Protein AF-A0A0F9VHQ5-F1 (afdb_monomer_lite)

Sequence (188 aa):
MGVVVIEDIPEGRMVLITANTPGELTGSFGSRLDLPGVKLPDTAAEAALAKYVVTWPVPYQTTPLYIPVPSVDYAFRQGFGTPGWDSLPLTSTTIHLTWPGQKEGITIPSGYLGIAFDRGVFTVPSGAFVYEANVEVVGSYLVVANTNDDGAGEAGKLKYSATATNAIAIVEHYDSSNTRLTFRTLHF

Structure (mmCIF, N/CA/C/O backbone):
data_AF-A0A0F9VHQ5-F1
#
_entry.id   AF-A0A0F9VHQ5-F1
#
loop_
_atom_site.group_PDB
_atom_site.id
_atom_site.type_symbol
_atom_site.label_atom_id
_atom_site.label_alt_id
_atom_site.label_comp_id
_atom_site.label_asym_id
_atom_site.label_entity_id
_atom_site.label_seq_id
_atom_site.pdbx_PDB_ins_code
_atom_site.Cartn_x
_atom_site.Cartn_y
_atom_site.Cartn_z
_atom_site.occupancy
_atom_site.B_iso_or_equiv
_atom_site.auth_seq_id
_atom_site.auth_comp_id
_atom_site.auth_asym_id
_atom_site.auth_atom_id
_atom_site.pdbx_PDB_model_num
ATOM 1 N N . MET A 1 1 ? 0.731 6.800 -11.207 1.00 73.00 1 MET A N 1
ATOM 2 C CA . MET A 1 1 ? 1.880 7.717 -11.417 1.00 73.00 1 MET A CA 1
ATOM 3 C C . MET A 1 1 ? 3.165 6.902 -11.360 1.00 73.00 1 MET A C 1
ATOM 5 O O . MET A 1 1 ? 3.226 6.022 -10.513 1.00 73.00 1 MET A O 1
ATOM 9 N N . GLY A 1 2 ? 4.141 7.136 -12.245 1.00 80.25 2 GLY A N 1
ATOM 10 C CA . GLY A 1 2 ? 5.437 6.440 -12.189 1.00 80.25 2 GLY A CA 1
ATOM 11 C C . GLY A 1 2 ? 6.306 6.943 -11.032 1.00 80.25 2 GLY A C 1
ATOM 12 O O . GLY A 1 2 ? 6.289 8.139 -10.750 1.00 80.25 2 GLY A O 1
ATOM 13 N N . VAL A 1 3 ? 7.027 6.043 -10.362 1.00 84.62 3 VAL A N 1
ATOM 14 C CA . VAL A 1 3 ? 7.861 6.326 -9.180 1.00 84.62 3 VAL A CA 1
ATOM 15 C C . VAL A 1 3 ? 9.169 5.528 -9.213 1.00 84.62 3 VAL A C 1
ATOM 17 O O . VAL A 1 3 ? 9.255 4.502 -9.893 1.00 84.62 3 VAL A O 1
ATOM 20 N N . VAL A 1 4 ? 10.171 5.980 -8.457 1.00 84.38 4 VAL A N 1
ATOM 21 C CA . VAL A 1 4 ? 11.430 5.263 -8.208 1.00 84.38 4 VAL A CA 1
ATOM 22 C C . VAL A 1 4 ? 11.529 4.923 -6.729 1.00 84.38 4 VAL A C 1
ATOM 24 O O . VAL A 1 4 ? 11.456 5.794 -5.872 1.00 84.38 4 VAL A O 1
ATOM 27 N N . VAL A 1 5 ? 11.714 3.649 -6.425 1.00 85.69 5 VAL A N 1
ATOM 28 C CA . VAL A 1 5 ? 11.933 3.165 -5.062 1.00 85.69 5 VAL A CA 1
ATOM 29 C C . VAL A 1 5 ? 13.279 3.694 -4.549 1.00 85.69 5 VAL A C 1
ATOM 31 O O . VAL A 1 5 ? 14.273 3.542 -5.248 1.00 85.69 5 VAL A O 1
ATOM 34 N N . ILE A 1 6 ? 13.334 4.352 -3.384 1.00 84.69 6 ILE A N 1
ATOM 35 C CA . ILE A 1 6 ? 14.589 4.938 -2.850 1.00 84.69 6 ILE A CA 1
ATOM 36 C C . ILE A 1 6 ? 15.230 4.108 -1.733 1.00 84.69 6 ILE A C 1
ATOM 38 O O . ILE A 1 6 ? 16.413 4.271 -1.441 1.00 84.69 6 ILE A O 1
ATOM 42 N N . GLU A 1 7 ? 14.495 3.153 -1.180 1.00 86.38 7 GLU A N 1
ATOM 43 C CA . GLU A 1 7 ? 14.963 2.179 -0.193 1.00 86.38 7 GLU A CA 1
ATOM 44 C C . GLU A 1 7 ? 14.389 0.802 -0.508 1.00 86.38 7 GLU A C 1
ATOM 46 O O . GLU A 1 7 ? 13.482 0.687 -1.318 1.00 86.38 7 GLU A O 1
ATOM 51 N N . ASP A 1 8 ? 14.889 -0.253 0.115 1.00 85.62 8 ASP A N 1
ATOM 52 C CA . ASP A 1 8 ? 14.340 -1.586 -0.106 1.00 85.62 8 ASP A CA 1
ATOM 53 C C . ASP A 1 8 ? 12.937 -1.704 0.518 1.00 85.62 8 ASP A C 1
ATOM 55 O O . ASP A 1 8 ? 12.764 -1.553 1.727 1.00 85.62 8 ASP A O 1
ATOM 59 N N . ILE A 1 9 ? 11.928 -1.995 -0.304 1.00 86.38 9 ILE A N 1
ATOM 60 C CA . ILE A 1 9 ? 10.519 -2.047 0.103 1.00 86.38 9 ILE A CA 1
ATOM 61 C C . ILE A 1 9 ? 10.038 -3.496 0.050 1.00 86.38 9 ILE A C 1
ATOM 63 O O . ILE A 1 9 ? 9.954 -4.072 -1.039 1.00 86.38 9 ILE A O 1
ATOM 67 N N . PRO A 1 10 ? 9.686 -4.113 1.192 1.00 83.25 10 PRO A N 1
ATOM 68 C CA . PRO A 1 10 ? 9.005 -5.398 1.181 1.00 83.25 10 PRO A CA 1
ATOM 69 C C . PRO A 1 10 ? 7.724 -5.313 0.346 1.00 83.25 10 PRO A C 1
ATOM 71 O O . PRO A 1 10 ? 6.997 -4.322 0.402 1.00 83.25 10 PRO A O 1
ATOM 74 N N . GLU A 1 11 ? 7.424 -6.342 -0.437 1.00 76.38 11 GLU A N 1
ATOM 75 C CA . GLU A 1 11 ? 6.190 -6.375 -1.216 1.00 76.38 11 GLU A CA 1
ATOM 76 C C . GLU A 1 11 ? 4.931 -6.268 -0.336 1.00 76.38 11 GLU A C 1
ATOM 78 O O . GLU A 1 11 ? 4.906 -6.673 0.829 1.00 76.38 11 GLU A O 1
ATOM 83 N N . GLY A 1 12 ? 3.865 -5.704 -0.914 1.00 75.81 12 GLY A N 1
ATOM 84 C CA . GLY A 1 12 ? 2.573 -5.542 -0.246 1.00 75.81 12 GLY A CA 1
ATOM 85 C C . GLY A 1 12 ? 2.510 -4.347 0.704 1.00 75.81 12 GLY A C 1
ATOM 86 O O . GLY A 1 12 ? 1.481 -4.143 1.343 1.00 75.81 12 GLY A O 1
ATOM 87 N N . ARG A 1 13 ? 3.577 -3.543 0.782 1.00 86.56 13 ARG A N 1
ATOM 88 C CA . ARG A 1 13 ? 3.617 -2.321 1.586 1.00 86.56 13 ARG A CA 1
ATOM 89 C C . ARG A 1 13 ? 3.043 -1.124 0.829 1.00 86.56 13 ARG A C 1
ATOM 91 O O . ARG A 1 13 ? 3.276 -0.930 -0.363 1.00 86.56 13 ARG A O 1
ATOM 98 N N . MET A 1 14 ? 2.307 -0.304 1.561 1.00 91.12 14 MET A N 1
ATOM 99 C CA . MET A 1 14 ? 1.969 1.070 1.215 1.00 91.12 14 MET A CA 1
ATOM 100 C C . MET A 1 14 ? 3.207 1.948 1.367 1.00 91.12 14 MET A C 1
ATOM 102 O O . MET A 1 14 ? 3.986 1.777 2.306 1.00 91.12 14 MET A O 1
ATOM 106 N N . VAL A 1 15 ? 3.372 2.905 0.459 1.00 91.31 15 VAL A N 1
ATOM 107 C CA . VAL A 1 15 ? 4.577 3.736 0.394 1.00 91.31 15 VAL A CA 1
ATOM 108 C C . VAL A 1 15 ? 4.217 5.210 0.299 1.00 91.31 15 VAL A C 1
ATOM 110 O O . VAL A 1 15 ? 3.207 5.588 -0.292 1.00 91.31 15 VAL A O 1
ATOM 113 N N . LEU A 1 16 ? 5.067 6.058 0.852 1.00 91.94 16 LEU A N 1
ATOM 114 C CA . LEU A 1 16 ? 4.991 7.499 0.704 1.00 91.94 16 LEU A CA 1
ATOM 115 C C . LEU A 1 16 ? 5.668 7.920 -0.600 1.00 91.94 16 LEU A C 1
ATOM 117 O O . LEU A 1 16 ? 6.799 7.520 -0.869 1.00 91.94 16 LEU A O 1
ATOM 121 N N . ILE A 1 17 ? 5.010 8.788 -1.367 1.00 89.62 17 ILE A N 1
ATOM 122 C CA . ILE A 1 17 ? 5.654 9.511 -2.467 1.00 89.62 17 ILE A CA 1
ATOM 123 C C . ILE A 1 17 ? 6.494 10.638 -1.879 1.00 89.62 17 ILE A C 1
ATOM 125 O O . ILE A 1 17 ? 5.973 11.521 -1.200 1.00 89.62 17 ILE A O 1
ATOM 129 N N . THR A 1 18 ? 7.782 10.636 -2.186 1.00 87.75 18 THR A N 1
ATOM 130 C CA . THR A 1 18 ? 8.712 11.681 -1.777 1.00 87.75 18 THR A CA 1
ATOM 131 C C . THR A 1 18 ? 9.099 12.547 -2.961 1.00 87.75 18 THR A C 1
ATOM 133 O O . THR A 1 18 ? 9.012 12.149 -4.129 1.00 87.75 18 THR A O 1
ATOM 136 N N . ALA A 1 19 ? 9.609 13.739 -2.655 1.00 79.25 19 ALA A N 1
ATOM 137 C CA . ALA A 1 19 ? 10.427 14.441 -3.625 1.00 79.25 19 ALA A CA 1
ATOM 138 C C . ALA A 1 19 ? 11.561 13.513 -4.073 1.00 79.25 19 ALA A C 1
ATOM 140 O O . ALA A 1 19 ? 12.093 12.704 -3.302 1.00 79.25 19 ALA A O 1
ATOM 141 N N . ASN A 1 20 ? 11.900 13.613 -5.347 1.00 68.25 20 ASN A N 1
ATOM 142 C CA . ASN A 1 20 ? 13.076 12.951 -5.854 1.00 68.25 20 ASN A CA 1
ATOM 143 C C . ASN A 1 20 ? 14.299 13.504 -5.107 1.00 68.25 20 ASN A C 1
ATOM 145 O O . ASN A 1 20 ? 14.456 14.721 -5.005 1.00 68.25 20 ASN A O 1
ATOM 149 N N . THR A 1 21 ? 15.147 12.622 -4.583 1.00 59.34 21 THR A N 1
ATOM 150 C CA . THR A 1 21 ? 16.428 13.015 -3.984 1.00 59.34 21 THR A CA 1
ATOM 151 C C . THR A 1 21 ? 17.561 12.406 -4.808 1.00 59.34 21 THR A C 1
ATOM 153 O O . THR A 1 21 ? 18.225 11.484 -4.337 1.00 59.34 21 THR A O 1
ATOM 156 N N . PRO A 1 22 ? 17.805 12.855 -6.052 1.00 47.41 22 PRO A N 1
ATOM 157 C CA . PRO A 1 22 ? 19.048 12.526 -6.708 1.00 47.41 22 PRO A CA 1
ATOM 158 C C . PRO A 1 22 ? 20.088 13.502 -6.162 1.00 47.41 22 PRO A C 1
ATOM 160 O O . PRO A 1 22 ? 20.061 14.701 -6.451 1.00 47.41 22 PRO A O 1
ATOM 163 N N . GLY A 1 23 ? 21.013 13.000 -5.345 1.00 50.06 23 GLY A N 1
ATOM 164 C CA . GLY A 1 23 ? 22.316 13.645 -5.284 1.00 50.06 23 GLY A CA 1
ATOM 165 C C . GLY A 1 23 ? 22.828 13.746 -6.720 1.00 50.06 23 GLY A C 1
ATOM 166 O O . GLY A 1 23 ? 22.852 12.738 -7.415 1.00 50.06 23 GLY A O 1
ATOM 167 N N . GLU A 1 24 ? 23.185 14.955 -7.151 1.00 46.22 24 GLU A N 1
ATOM 168 C CA . GLU A 1 24 ? 23.846 15.212 -8.433 1.00 46.22 24 GLU A CA 1
ATOM 169 C C . GLU A 1 24 ? 22.949 14.994 -9.669 1.00 46.22 24 GLU A C 1
ATOM 171 O O . GLU A 1 24 ? 22.866 13.901 -10.211 1.00 46.22 24 GLU A O 1
ATOM 176 N N . LEU A 1 25 ? 22.288 16.053 -10.153 1.00 42.94 25 LEU A N 1
ATOM 177 C CA . LEU A 1 25 ? 22.354 16.529 -11.550 1.00 42.94 25 LEU A CA 1
ATOM 178 C C . LEU A 1 25 ? 21.245 17.561 -11.811 1.00 42.94 25 LEU A C 1
ATOM 180 O O . LEU A 1 25 ? 20.051 17.322 -11.656 1.00 42.94 25 LEU A O 1
ATOM 184 N N . THR A 1 26 ? 21.671 18.751 -12.218 1.00 42.34 26 THR A N 1
ATOM 185 C CA . THR A 1 26 ? 20.831 19.888 -12.591 1.00 42.34 26 THR A CA 1
ATOM 186 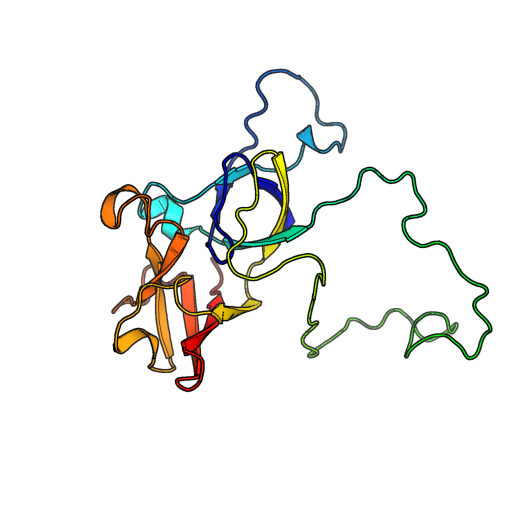C C . THR A 1 26 ? 20.199 19.660 -13.966 1.00 42.34 26 THR A C 1
ATOM 188 O O . THR A 1 26 ? 20.816 19.973 -14.984 1.00 42.34 26 THR A O 1
ATOM 191 N N . GLY A 1 27 ? 18.975 19.137 -14.021 1.00 48.19 27 GLY A N 1
ATOM 192 C CA . GLY A 1 27 ? 18.152 19.201 -15.232 1.00 48.19 27 GLY A CA 1
ATOM 193 C C . GLY A 1 27 ? 17.120 18.088 -15.349 1.00 48.19 27 GLY A C 1
ATOM 194 O O . GLY A 1 27 ? 17.473 16.913 -15.299 1.00 48.19 27 GLY A O 1
ATOM 195 N N . SER A 1 28 ? 15.861 18.478 -15.567 1.00 45.38 28 SER A N 1
ATOM 196 C CA . SER A 1 28 ? 14.783 17.547 -15.886 1.00 45.38 28 SER A CA 1
ATOM 197 C C . SER A 1 28 ? 14.657 17.320 -17.383 1.00 45.38 28 SER A C 1
ATOM 199 O O . SER A 1 28 ? 14.255 18.219 -18.120 1.00 45.38 28 SER A O 1
ATOM 201 N N . PHE A 1 29 ? 14.999 16.114 -17.831 1.00 52.53 29 PHE A N 1
ATOM 202 C CA . PHE A 1 29 ? 15.047 15.735 -19.249 1.00 52.53 29 PHE A CA 1
ATOM 203 C C . PHE A 1 29 ? 14.068 14.603 -19.610 1.00 52.53 29 PHE A C 1
ATOM 205 O O . PHE A 1 29 ? 14.145 14.045 -20.703 1.00 52.53 29 PHE A O 1
ATOM 212 N N . GLY A 1 30 ? 13.146 14.246 -18.712 1.00 52.59 30 GLY A N 1
ATOM 213 C CA . GLY A 1 30 ? 12.224 13.120 -18.892 1.00 52.59 30 GLY A CA 1
ATOM 214 C C . GLY A 1 30 ? 12.891 11.756 -18.686 1.00 52.59 30 GLY A C 1
ATOM 215 O O . GLY A 1 30 ? 12.467 10.763 -19.273 1.00 52.59 30 GLY A O 1
ATOM 216 N N . SER A 1 31 ? 13.956 11.705 -17.885 1.00 63.06 31 SER A N 1
ATOM 217 C CA . SER A 1 31 ? 14.705 10.485 -17.571 1.00 63.06 31 SER A CA 1
ATOM 218 C C . SER A 1 31 ? 14.178 9.805 -16.298 1.00 63.06 31 SER A C 1
ATOM 220 O O . SER A 1 31 ? 13.368 10.364 -15.564 1.00 63.06 31 SER A O 1
ATOM 222 N N . ARG A 1 32 ? 14.671 8.601 -15.971 1.00 61.19 32 ARG A N 1
ATOM 223 C CA . ARG A 1 32 ? 14.390 7.940 -14.676 1.00 61.19 32 ARG A CA 1
ATOM 224 C C . ARG A 1 32 ? 14.730 8.835 -13.476 1.00 61.19 32 ARG A C 1
ATOM 226 O O . ARG A 1 32 ? 14.080 8.718 -12.445 1.00 61.19 32 ARG A O 1
ATOM 233 N N . LEU A 1 33 ? 15.701 9.736 -13.632 1.00 60.97 33 LEU A N 1
ATOM 234 C CA . LEU A 1 33 ? 16.092 10.718 -12.622 1.00 60.97 33 LEU A CA 1
ATOM 235 C C . LEU A 1 33 ? 15.082 11.860 -12.461 1.00 60.97 33 LEU A C 1
ATOM 237 O O . LEU A 1 33 ? 15.347 12.749 -11.672 1.00 60.97 33 LEU A O 1
ATOM 241 N N . ASP A 1 34 ? 13.955 11.857 -13.176 1.00 67.69 34 ASP A N 1
ATOM 242 C CA . ASP A 1 34 ? 12.867 12.834 -13.025 1.00 67.69 34 ASP A CA 1
ATOM 243 C C . ASP A 1 34 ? 11.646 12.270 -12.296 1.00 67.69 34 ASP A C 1
ATOM 245 O O . ASP A 1 34 ? 10.719 13.007 -11.957 1.00 67.69 34 ASP A O 1
ATOM 249 N N . LEU A 1 35 ? 11.627 10.960 -12.050 1.00 77.12 35 LEU A N 1
ATOM 250 C CA . LEU A 1 35 ? 10.523 10.321 -11.354 1.00 77.12 35 LEU A CA 1
ATOM 251 C C . LEU A 1 35 ? 10.602 10.608 -9.846 1.00 77.12 35 LEU A C 1
ATOM 253 O O . LEU A 1 35 ? 11.691 10.581 -9.272 1.00 77.12 35 LEU A O 1
ATOM 257 N N . PRO A 1 36 ? 9.462 10.860 -9.182 1.00 85.56 36 PRO A N 1
ATOM 258 C CA . PRO A 1 36 ? 9.431 11.023 -7.736 1.00 85.56 36 PRO A CA 1
ATOM 259 C C . PRO A 1 36 ? 9.877 9.742 -7.022 1.00 85.56 36 PRO A C 1
ATOM 261 O O . PRO A 1 36 ? 9.659 8.629 -7.512 1.00 85.56 36 PRO A O 1
ATOM 264 N N . GLY A 1 37 ? 10.490 9.923 -5.853 1.00 86.00 37 GLY A N 1
ATOM 265 C CA . GLY A 1 37 ? 10.923 8.824 -4.999 1.00 86.00 37 GLY A CA 1
ATOM 266 C C . GLY A 1 37 ? 9.749 8.169 -4.269 1.00 86.00 37 GLY A C 1
ATOM 267 O O . GLY A 1 37 ? 8.694 8.786 -4.109 1.00 86.00 37 GLY A O 1
ATOM 268 N N . VAL A 1 38 ? 9.926 6.934 -3.799 1.00 88.94 38 VAL A N 1
ATOM 269 C CA . VAL A 1 38 ? 9.030 6.307 -2.817 1.00 88.94 38 VAL A CA 1
ATOM 270 C C . VAL A 1 38 ? 9.790 5.555 -1.729 1.00 88.94 38 VAL A C 1
ATOM 272 O O . VAL A 1 38 ? 10.758 4.851 -2.025 1.00 88.94 38 VAL A O 1
ATOM 275 N N . LYS A 1 39 ? 9.311 5.687 -0.486 1.00 92.12 39 LYS A N 1
ATOM 276 C CA . LYS A 1 39 ? 9.825 5.020 0.726 1.00 92.12 39 LYS A CA 1
ATOM 277 C C . LYS A 1 39 ? 8.691 4.561 1.646 1.00 92.12 39 LYS A C 1
ATOM 279 O O . LYS A 1 39 ? 7.542 4.955 1.446 1.00 92.12 39 LYS A O 1
ATOM 284 N N . LEU A 1 40 ? 8.996 3.777 2.671 1.00 93.50 40 LEU A N 1
ATOM 285 C CA . LEU A 1 40 ? 8.079 3.486 3.766 1.00 93.50 40 LEU A CA 1
ATOM 286 C C . LEU A 1 40 ? 7.837 4.749 4.624 1.00 93.50 40 LEU A C 1
ATOM 288 O O . LEU A 1 40 ? 8.716 5.608 4.764 1.00 93.50 40 LEU A O 1
ATOM 292 N N . PRO A 1 41 ? 6.620 4.921 5.165 1.00 94.50 41 PRO A N 1
ATOM 293 C CA . PRO A 1 41 ? 6.298 6.080 5.988 1.00 94.50 41 PRO A CA 1
ATOM 294 C C . PRO A 1 41 ? 6.967 5.984 7.364 1.00 94.50 41 PRO A C 1
ATOM 296 O O . PRO A 1 41 ? 6.804 4.994 8.078 1.00 94.50 41 PRO A O 1
ATOM 299 N N . ASP A 1 42 ? 7.647 7.052 7.773 1.00 94.62 42 ASP A N 1
ATOM 300 C CA . ASP A 1 42 ? 8.315 7.125 9.075 1.00 94.62 42 ASP A CA 1
ATOM 301 C C . ASP A 1 42 ? 7.411 7.702 10.159 1.00 94.62 42 ASP A C 1
ATOM 303 O O . ASP A 1 42 ? 7.526 7.342 11.326 1.00 94.62 42 ASP A O 1
ATOM 307 N N . THR A 1 43 ? 6.488 8.586 9.777 1.00 94.31 43 THR A N 1
ATOM 308 C CA . THR A 1 43 ? 5.594 9.289 10.705 1.00 94.31 43 THR A CA 1
ATOM 309 C C . THR A 1 43 ? 4.127 9.044 10.370 1.00 94.31 43 THR A C 1
ATOM 311 O O . THR A 1 43 ? 3.782 8.727 9.232 1.00 94.31 43 THR A O 1
ATOM 314 N N . ALA A 1 44 ? 3.233 9.276 11.333 1.00 90.88 44 ALA A N 1
ATOM 315 C CA . ALA A 1 44 ? 1.789 9.201 11.104 1.00 90.88 44 ALA A CA 1
ATOM 316 C C . ALA A 1 44 ? 1.299 10.162 10.001 1.00 90.88 44 ALA A C 1
ATOM 318 O O . ALA A 1 44 ? 0.413 9.812 9.223 1.00 90.88 44 ALA A O 1
ATOM 319 N N . ALA A 1 45 ? 1.898 11.355 9.899 1.00 91.25 45 ALA A N 1
ATOM 320 C CA . ALA A 1 45 ? 1.560 12.325 8.857 1.00 91.25 45 ALA A CA 1
ATOM 321 C C . ALA A 1 45 ? 1.943 11.820 7.457 1.00 91.25 45 ALA A C 1
ATOM 323 O O . ALA A 1 45 ? 1.194 12.010 6.504 1.00 91.25 45 ALA A O 1
ATOM 324 N N . GLU A 1 46 ? 3.083 11.138 7.340 1.00 92.75 46 GLU A N 1
ATOM 325 C CA . GLU A 1 46 ? 3.489 10.479 6.098 1.00 92.75 46 GLU A CA 1
ATOM 326 C C . GLU A 1 46 ? 2.583 9.290 5.765 1.00 92.75 46 GLU A C 1
ATOM 328 O O . GLU A 1 46 ? 2.169 9.117 4.620 1.00 92.75 46 GLU A O 1
ATOM 333 N N . ALA A 1 47 ? 2.232 8.488 6.769 1.00 91.00 47 ALA A N 1
ATOM 334 C CA . ALA A 1 47 ? 1.391 7.309 6.596 1.00 91.00 47 ALA A CA 1
ATOM 335 C C . ALA A 1 47 ? -0.010 7.663 6.074 1.00 91.00 47 ALA A C 1
ATOM 337 O O . ALA A 1 47 ? -0.572 6.931 5.261 1.00 91.00 47 ALA A O 1
ATOM 338 N N . ALA A 1 48 ? -0.541 8.820 6.479 1.00 88.88 48 ALA A N 1
ATOM 339 C CA . ALA A 1 48 ? -1.807 9.351 5.983 1.00 88.88 48 ALA A CA 1
ATOM 340 C C . ALA A 1 48 ? -1.785 9.699 4.483 1.00 88.88 48 ALA A C 1
ATOM 342 O O . ALA A 1 48 ? -2.842 9.827 3.881 1.00 88.88 48 ALA A O 1
ATOM 343 N N . LEU A 1 49 ? -0.605 9.846 3.872 1.00 88.06 49 LEU A N 1
ATOM 344 C CA . LEU A 1 49 ? -0.432 10.186 2.454 1.00 88.06 49 LEU A CA 1
ATOM 345 C C . LEU A 1 49 ? 0.069 9.000 1.615 1.00 88.06 49 LEU A C 1
ATOM 347 O O . LEU A 1 49 ? 0.386 9.160 0.430 1.00 88.06 49 LEU A O 1
ATOM 351 N N . ALA A 1 50 ? 0.189 7.820 2.223 1.00 90.12 50 ALA A N 1
ATOM 352 C CA . ALA A 1 50 ? 0.754 6.653 1.572 1.00 90.12 50 ALA A CA 1
ATOM 353 C C . ALA A 1 50 ? -0.167 6.110 0.465 1.00 90.12 50 ALA A C 1
ATOM 355 O O . ALA A 1 50 ? -1.395 6.133 0.561 1.00 90.12 50 ALA A O 1
ATOM 356 N N . LYS A 1 51 ? 0.446 5.603 -0.606 1.00 88.69 51 LYS A N 1
ATOM 357 C CA . LYS A 1 51 ? -0.217 5.034 -1.782 1.00 88.69 51 LYS A CA 1
ATOM 358 C C . LYS A 1 51 ? 0.174 3.575 -1.968 1.00 88.69 51 LYS A C 1
ATOM 360 O O . LYS A 1 51 ? 1.261 3.152 -1.568 1.00 88.69 51 LYS A O 1
ATOM 365 N N . TYR A 1 52 ? -0.690 2.814 -2.635 1.00 85.38 52 TYR A N 1
ATOM 366 C CA . TYR A 1 52 ? -0.362 1.444 -3.014 1.00 85.38 52 TYR A CA 1
ATOM 367 C C . TYR A 1 52 ? 0.617 1.458 -4.185 1.00 85.38 52 TYR A C 1
ATOM 369 O O . TYR A 1 52 ? 0.341 2.094 -5.207 1.00 85.38 52 TYR A O 1
ATOM 377 N N . VAL A 1 53 ? 1.746 0.762 -4.049 1.00 78.56 53 VAL A N 1
ATOM 378 C CA . VAL A 1 53 ? 2.750 0.655 -5.109 1.00 78.56 53 VAL A CA 1
ATOM 379 C C . VAL A 1 53 ? 2.868 -0.773 -5.616 1.00 78.56 53 VAL A C 1
ATOM 381 O O . VAL A 1 53 ? 3.019 -1.721 -4.853 1.00 78.56 53 VAL A O 1
ATOM 384 N N . VAL A 1 54 ? 2.840 -0.892 -6.942 1.00 72.31 54 VAL A N 1
ATOM 385 C CA . VAL A 1 54 ? 3.203 -2.104 -7.681 1.00 72.31 54 VAL A CA 1
ATOM 386 C C . VAL A 1 54 ? 4.444 -1.774 -8.495 1.00 72.31 54 VAL A C 1
ATOM 388 O O . VAL A 1 54 ? 4.517 -0.702 -9.095 1.00 72.31 54 VAL A O 1
ATOM 391 N N . THR A 1 55 ? 5.437 -2.656 -8.516 1.00 68.94 55 THR A N 1
ATOM 392 C CA . THR A 1 55 ? 6.691 -2.419 -9.245 1.00 68.94 55 THR A CA 1
ATOM 393 C C . THR A 1 55 ? 6.969 -3.573 -10.169 1.00 68.94 55 THR A C 1
ATOM 395 O O . THR A 1 55 ? 6.555 -4.695 -9.903 1.00 68.94 55 THR A O 1
ATOM 398 N N . TRP A 1 56 ? 7.659 -3.291 -11.264 1.00 63.03 56 TRP A N 1
ATOM 399 C CA . TRP A 1 56 ? 8.144 -4.328 -12.153 1.00 63.03 56 TRP A CA 1
ATOM 400 C C . TRP A 1 56 ? 9.619 -4.058 -12.410 1.00 63.03 56 TRP A C 1
ATOM 402 O O . TRP A 1 56 ? 9.999 -2.897 -12.600 1.00 63.03 56 TRP A O 1
ATOM 412 N N . PRO A 1 57 ? 10.470 -5.092 -12.480 1.00 55.38 57 PRO A N 1
ATOM 413 C CA . PRO A 1 57 ? 11.738 -4.924 -13.160 1.00 55.38 57 PRO A CA 1
ATOM 414 C C . PRO A 1 57 ? 11.408 -4.521 -14.599 1.00 55.38 57 PRO A C 1
ATOM 416 O O . PRO A 1 57 ? 10.895 -5.330 -15.366 1.00 55.38 57 PRO A O 1
ATOM 419 N N . VAL A 1 58 ? 11.657 -3.263 -14.964 1.00 53.19 58 VAL A N 1
ATOM 420 C CA . VAL A 1 58 ? 11.696 -2.870 -16.372 1.00 53.19 58 VAL A CA 1
ATOM 421 C C . VAL A 1 58 ? 13.058 -3.339 -16.861 1.00 53.19 58 VAL A C 1
ATOM 423 O O . VAL A 1 58 ? 14.064 -2.720 -16.497 1.00 53.19 58 VAL A O 1
ATOM 426 N N . PRO A 1 59 ? 13.156 -4.456 -17.605 1.00 51.22 59 PRO A N 1
ATOM 427 C CA . PRO A 1 59 ? 14.430 -4.804 -18.197 1.00 51.22 59 PRO A CA 1
ATOM 428 C C . PRO A 1 59 ? 14.849 -3.626 -19.082 1.00 51.22 59 PRO A C 1
ATOM 430 O O . PRO A 1 59 ? 14.034 -3.106 -19.846 1.00 51.22 59 PRO A O 1
ATOM 433 N N . TYR A 1 60 ? 16.112 -3.198 -18.987 1.00 50.19 60 TYR A N 1
ATOM 434 C CA . TYR A 1 60 ? 16.734 -2.280 -19.950 1.00 50.19 60 TYR A CA 1
ATOM 435 C C . TYR A 1 60 ? 16.908 -2.999 -21.299 1.00 50.19 60 TYR A C 1
ATOM 437 O O . TYR A 1 60 ? 18.011 -3.183 -21.805 1.00 50.19 60 TYR A O 1
ATOM 445 N N . GLN A 1 61 ? 15.808 -3.488 -21.857 1.00 49.66 61 GLN A N 1
ATOM 446 C CA . GLN A 1 61 ? 15.734 -3.995 -23.207 1.00 49.66 61 GLN A CA 1
ATOM 447 C C . GLN A 1 61 ? 15.484 -2.799 -24.112 1.00 49.66 61 GLN A C 1
ATOM 449 O O . GLN A 1 61 ? 14.554 -2.017 -23.909 1.00 49.66 61 GLN A O 1
ATOM 454 N N . THR A 1 62 ? 16.346 -2.645 -25.109 1.00 51.19 62 THR A N 1
ATOM 455 C CA . THR A 1 62 ? 16.101 -1.729 -26.216 1.00 51.19 62 THR A CA 1
ATOM 456 C C . THR A 1 62 ? 14.772 -2.081 -26.865 1.00 51.19 62 THR A C 1
ATOM 458 O O . THR A 1 62 ? 14.488 -3.253 -27.117 1.00 51.19 62 THR A O 1
ATOM 461 N N . THR A 1 63 ? 13.958 -1.062 -27.123 1.00 47.69 63 THR A N 1
ATOM 462 C CA .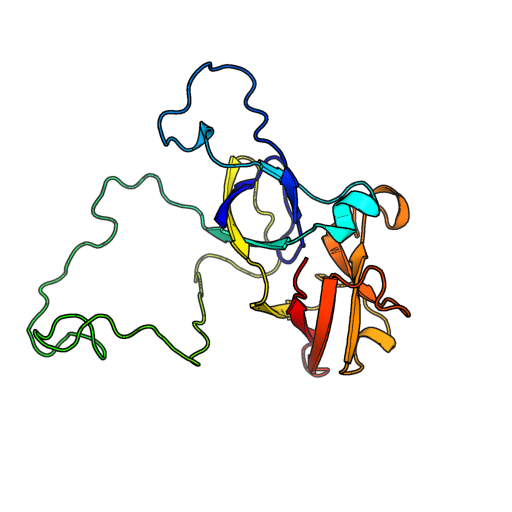 THR A 1 63 ? 12.709 -1.214 -27.860 1.00 47.69 63 THR A CA 1
ATOM 463 C C . THR A 1 63 ? 12.949 -1.898 -29.220 1.00 47.69 63 THR A C 1
ATOM 465 O O . THR A 1 63 ? 14.009 -1.716 -29.822 1.00 47.69 63 THR A O 1
ATOM 468 N N . PRO A 1 64 ? 11.973 -2.676 -29.721 1.00 47.94 64 PRO A N 1
ATOM 469 C CA . PRO A 1 64 ? 10.631 -2.816 -29.167 1.00 47.94 64 PRO A CA 1
ATOM 470 C C . PRO A 1 64 ? 10.543 -3.906 -28.079 1.00 47.94 64 PRO A C 1
ATOM 472 O O . PRO A 1 64 ? 10.947 -5.045 -28.282 1.00 47.94 64 PRO A O 1
ATOM 475 N N . LEU A 1 65 ? 9.952 -3.552 -26.928 1.00 41.06 65 LEU A N 1
ATOM 476 C CA . LEU A 1 65 ? 9.636 -4.488 -25.829 1.00 41.06 65 LEU A CA 1
ATOM 477 C C . LEU A 1 65 ? 8.605 -5.551 -26.251 1.00 41.06 65 LEU A C 1
ATOM 479 O O . LEU A 1 65 ? 8.501 -6.616 -25.652 1.00 41.06 65 LEU A O 1
ATOM 483 N N . TYR A 1 66 ? 7.845 -5.242 -27.299 1.00 42.53 66 TYR A N 1
ATOM 484 C CA . TYR A 1 66 ? 6.938 -6.138 -27.990 1.00 42.53 66 TYR A CA 1
ATOM 485 C C . TYR A 1 66 ? 7.529 -6.447 -29.363 1.00 42.53 66 TYR A C 1
ATOM 487 O O . TYR A 1 66 ? 7.566 -5.575 -30.229 1.00 42.53 66 TYR A O 1
ATOM 495 N N . ILE A 1 67 ? 7.990 -7.677 -29.575 1.00 45.75 67 ILE A N 1
ATOM 496 C CA . ILE A 1 67 ? 8.335 -8.150 -30.914 1.00 45.75 67 ILE A CA 1
ATOM 497 C C . ILE A 1 67 ? 7.026 -8.653 -31.529 1.00 45.75 67 ILE A C 1
ATOM 499 O O . ILE A 1 67 ? 6.521 -9.680 -31.067 1.00 45.75 67 ILE A O 1
ATOM 503 N N . PRO A 1 68 ? 6.441 -7.959 -32.525 1.00 42.25 68 PRO A N 1
ATOM 504 C CA . PRO A 1 68 ? 5.292 -8.490 -33.237 1.00 42.25 68 PRO A CA 1
ATOM 505 C C . PRO A 1 68 ? 5.714 -9.790 -33.926 1.00 42.25 68 PRO A C 1
ATOM 507 O O . PRO A 1 68 ? 6.375 -9.789 -34.961 1.00 42.25 68 PRO A O 1
ATOM 510 N N . VAL A 1 69 ? 5.331 -10.920 -33.338 1.00 44.06 69 VAL A N 1
ATOM 511 C CA . VAL A 1 69 ? 5.119 -12.151 -34.102 1.00 44.06 69 VAL A CA 1
ATOM 512 C C . VAL A 1 69 ? 4.020 -11.862 -35.125 1.00 44.06 69 VAL A C 1
ATOM 514 O O . VAL A 1 69 ? 3.134 -11.065 -34.812 1.00 44.06 69 VAL A O 1
ATOM 517 N N . PRO A 1 70 ? 4.077 -12.446 -36.338 1.00 43.94 70 PRO A N 1
ATOM 518 C CA . PRO A 1 70 ? 3.174 -12.096 -37.430 1.00 43.94 70 PRO A CA 1
ATOM 519 C C . PRO A 1 70 ? 1.720 -12.082 -36.950 1.00 43.94 70 PRO A C 1
ATOM 521 O O . PRO A 1 70 ? 1.129 -13.123 -36.661 1.00 43.94 70 PRO A O 1
ATOM 524 N N . SER A 1 71 ? 1.173 -10.873 -36.817 1.00 46.25 71 SER A N 1
ATOM 525 C CA . SER A 1 71 ? -0.216 -10.645 -36.455 1.00 46.25 71 SER A CA 1
ATOM 526 C C . SER A 1 71 ? -1.028 -10.771 -37.729 1.00 46.25 71 SER A C 1
ATOM 528 O O . SER A 1 71 ? -1.000 -9.908 -38.601 1.00 46.25 71 SER A O 1
ATOM 530 N N . VAL A 1 72 ? -1.703 -11.896 -37.852 1.00 54.22 72 VAL A N 1
ATOM 531 C CA . VAL A 1 72 ? -2.763 -12.112 -38.832 1.00 54.22 72 VAL A CA 1
ATOM 532 C C . VAL A 1 72 ? -4.028 -11.402 -38.346 1.00 54.22 72 VAL A C 1
ATOM 534 O O . VAL A 1 72 ? -4.277 -11.382 -37.142 1.00 54.22 72 VAL A O 1
ATOM 537 N N . ASP A 1 73 ? -4.837 -10.838 -39.248 1.00 48.94 73 ASP A N 1
ATOM 538 C CA . ASP A 1 73 ? -6.008 -10.002 -38.900 1.00 48.94 73 ASP A CA 1
ATOM 539 C C . ASP A 1 73 ? -7.015 -10.675 -37.945 1.00 48.94 73 ASP A C 1
ATOM 541 O O . ASP A 1 73 ? -7.767 -10.006 -37.244 1.00 48.94 73 ASP A O 1
ATOM 545 N N . TYR A 1 74 ? -7.016 -12.007 -37.866 1.00 54.00 74 TYR A N 1
ATOM 546 C CA . TYR A 1 74 ? -7.867 -12.773 -36.951 1.00 54.00 74 TYR A CA 1
ATOM 547 C C . TYR A 1 74 ? -7.253 -13.022 -35.557 1.00 54.00 74 TYR A C 1
ATOM 549 O O . TYR A 1 74 ? -7.916 -13.598 -34.698 1.00 54.00 74 TYR A O 1
ATOM 557 N N . ALA A 1 75 ? -5.991 -12.647 -35.320 1.00 47.88 75 ALA A N 1
ATOM 558 C CA . ALA A 1 75 ? -5.256 -12.910 -34.075 1.00 47.88 75 ALA A CA 1
ATOM 559 C C . ALA A 1 75 ? -5.301 -11.750 -33.065 1.00 47.88 75 ALA A C 1
ATOM 561 O O . ALA A 1 75 ? -4.752 -11.868 -31.965 1.00 47.88 75 ALA A O 1
ATOM 562 N N . PHE A 1 76 ? -5.968 -10.643 -33.398 1.00 50.03 76 PHE A N 1
ATOM 563 C CA . PHE A 1 76 ? -6.206 -9.563 -32.449 1.00 50.03 76 PHE A CA 1
ATOM 564 C C . PHE A 1 76 ? -7.161 -10.029 -31.340 1.00 50.03 76 PHE A C 1
ATOM 566 O O . PHE A 1 76 ? -8.294 -10.442 -31.592 1.00 50.03 76 PHE A O 1
ATOM 573 N N . ARG A 1 77 ? -6.717 -9.967 -30.078 1.00 45.22 77 ARG A N 1
ATOM 574 C CA . ARG A 1 77 ? -7.591 -10.226 -28.927 1.00 45.22 77 ARG A CA 1
ATOM 575 C C . ARG A 1 77 ? -8.482 -9.008 -28.690 1.00 45.22 77 ARG A C 1
ATOM 577 O O . ARG A 1 77 ? -7.981 -7.961 -28.303 1.00 45.22 77 ARG A O 1
ATOM 584 N N . GLN A 1 78 ? -9.785 -9.180 -28.916 1.00 42.72 78 GLN A N 1
ATOM 585 C CA . GLN A 1 78 ? -10.881 -8.335 -28.414 1.00 42.72 78 GLN A CA 1
ATOM 586 C C . GLN A 1 78 ? -10.595 -6.816 -28.384 1.00 42.72 78 GLN A C 1
ATOM 588 O O . GLN A 1 78 ? -10.505 -6.220 -27.316 1.00 42.72 78 GLN A O 1
ATOM 593 N N . GLY A 1 79 ? -10.515 -6.181 -29.559 1.00 46.56 79 GLY A N 1
ATOM 594 C CA . GLY A 1 79 ? -10.693 -4.723 -29.672 1.00 46.56 79 GLY A CA 1
ATOM 595 C C . GLY A 1 79 ? -9.457 -3.884 -30.001 1.00 46.56 79 GLY A C 1
ATOM 596 O O . GLY A 1 79 ? -9.591 -2.678 -30.160 1.00 46.56 79 GLY A O 1
ATOM 597 N N . PHE A 1 80 ? -8.275 -4.477 -30.175 1.00 44.69 80 PHE A N 1
ATOM 598 C CA . PHE A 1 80 ? -7.103 -3.742 -30.667 1.00 44.69 80 PHE A CA 1
ATOM 599 C C . PHE A 1 80 ? -6.935 -3.944 -32.178 1.00 44.69 80 PHE A C 1
ATOM 601 O O . PHE A 1 80 ? -6.500 -5.013 -32.590 1.00 44.69 80 PHE A O 1
ATOM 608 N N . GLY A 1 81 ? -7.254 -2.931 -32.994 1.00 53.44 81 GLY A N 1
ATOM 609 C CA . GLY A 1 81 ? -6.801 -2.865 -34.397 1.00 53.44 81 GLY A CA 1
ATOM 610 C C . GLY A 1 81 ? -7.857 -2.653 -35.487 1.00 53.44 81 GLY A C 1
ATOM 611 O O . GLY A 1 81 ? -7.480 -2.490 -36.644 1.00 53.44 81 GLY A O 1
ATOM 612 N N . THR A 1 82 ? -9.154 -2.608 -35.175 1.00 50.12 82 THR A N 1
ATOM 613 C CA . THR A 1 82 ? -10.191 -2.399 -36.201 1.00 50.12 82 THR A CA 1
ATOM 614 C C . THR A 1 82 ? -10.474 -0.901 -36.405 1.00 50.12 82 THR A C 1
ATOM 616 O O . THR A 1 82 ? -10.833 -0.225 -35.439 1.00 50.12 82 THR A O 1
ATOM 619 N N . PRO A 1 83 ? -10.386 -0.349 -37.631 1.00 46.03 83 PRO A N 1
ATOM 620 C CA . PRO A 1 83 ? -10.805 1.028 -37.903 1.00 46.03 83 PRO A CA 1
ATOM 621 C C . PRO A 1 83 ? -12.286 1.220 -37.537 1.00 46.03 83 PRO A C 1
ATOM 623 O O . PRO A 1 83 ? -13.139 0.468 -38.008 1.00 46.03 83 PRO A O 1
ATOM 626 N N . GLY A 1 84 ? -12.594 2.194 -36.676 1.00 54.06 84 GLY A N 1
ATOM 627 C CA . GLY A 1 84 ? -13.947 2.435 -36.146 1.00 54.06 84 GLY A CA 1
ATOM 628 C C . GLY A 1 84 ? -14.231 1.792 -34.783 1.00 54.06 84 GLY A C 1
ATOM 629 O O . GLY A 1 84 ? -15.287 2.033 -34.204 1.00 54.06 84 GLY A O 1
ATOM 630 N N . TRP A 1 85 ? -13.285 1.016 -34.250 1.00 47.53 85 TRP A N 1
ATOM 631 C CA . TRP A 1 85 ? -13.228 0.642 -32.841 1.00 47.53 85 TRP A CA 1
ATOM 632 C C . TRP A 1 85 ? -12.183 1.545 -32.207 1.00 47.53 85 TRP A C 1
ATOM 634 O O . TRP A 1 85 ? -11.057 1.128 -31.932 1.00 47.53 85 TRP A O 1
ATOM 644 N N . ASP A 1 86 ? -12.541 2.824 -32.067 1.00 50.22 86 ASP A N 1
ATOM 645 C CA . ASP A 1 86 ? -11.770 3.757 -31.255 1.00 50.22 86 ASP A CA 1
ATOM 646 C C . ASP A 1 86 ? -11.479 3.082 -29.921 1.00 50.22 86 ASP A C 1
ATOM 648 O O . ASP A 1 86 ? -12.302 2.304 -29.441 1.00 50.22 86 ASP A O 1
ATOM 652 N N . SER A 1 87 ? -10.306 3.345 -29.355 1.00 49.25 87 SER A N 1
ATOM 653 C CA . SER A 1 87 ? -9.874 2.919 -28.027 1.00 49.25 87 SER A CA 1
ATOM 654 C C . SER A 1 87 ? -10.899 3.348 -26.970 1.00 49.25 87 SER A C 1
ATOM 656 O O . SER A 1 87 ? -10.695 4.330 -26.254 1.00 49.25 87 SER A O 1
ATOM 658 N N . LEU A 1 88 ? -12.041 2.660 -26.916 1.00 52.06 88 LEU A N 1
ATOM 659 C CA . LEU A 1 88 ? -13.141 2.980 -26.036 1.00 52.06 88 LEU A CA 1
ATOM 660 C C . LEU A 1 88 ? -12.562 2.841 -24.635 1.00 52.06 88 LEU A C 1
ATOM 662 O O . LEU A 1 88 ? -11.933 1.817 -24.341 1.00 52.06 88 LEU A O 1
ATOM 666 N N . PRO A 1 89 ? -12.694 3.869 -23.784 1.00 53.19 89 PRO A N 1
ATOM 667 C CA . PRO A 1 89 ? -12.164 3.788 -22.441 1.00 53.19 89 PRO A CA 1
ATOM 668 C C . PRO A 1 89 ? -12.720 2.522 -21.793 1.00 53.19 89 PRO A C 1
ATOM 670 O O . PRO A 1 89 ? -13.928 2.276 -21.838 1.00 53.19 89 PRO A O 1
ATOM 673 N N . LEU A 1 90 ? -11.824 1.712 -21.222 1.00 54.53 90 LEU A N 1
ATOM 674 C CA . LEU A 1 90 ? -12.174 0.577 -20.374 1.00 54.53 90 LEU A CA 1
ATOM 675 C C . LEU A 1 90 ? -12.952 1.128 -19.177 1.00 54.53 90 LEU A C 1
ATOM 677 O O . LEU A 1 90 ? -12.388 1.495 -18.150 1.00 54.53 90 LEU A O 1
ATOM 681 N N . THR A 1 91 ? -14.262 1.259 -19.346 1.00 52.31 91 THR A N 1
ATOM 682 C CA . THR A 1 91 ? -15.174 1.709 -18.305 1.00 52.31 91 THR A CA 1
ATOM 683 C C . THR A 1 91 ? -15.687 0.470 -17.581 1.00 52.31 91 THR A C 1
ATOM 685 O O . THR A 1 91 ? -16.103 -0.511 -18.196 1.00 52.31 91 THR A O 1
ATOM 688 N N . SER A 1 92 ? -15.582 0.481 -16.253 1.00 54.41 92 SER A N 1
ATOM 689 C CA . SER A 1 92 ? -16.157 -0.542 -15.366 1.00 54.41 92 SER A CA 1
ATOM 690 C C . SER A 1 92 ? -15.574 -1.963 -15.464 1.00 54.41 92 SER A C 1
ATOM 692 O O . SER A 1 92 ? -16.218 -2.908 -15.016 1.00 54.41 92 SER A O 1
ATOM 694 N N . THR A 1 93 ? -14.361 -2.140 -15.998 1.00 47.88 93 THR A N 1
ATOM 695 C CA . THR A 1 93 ? -13.654 -3.437 -15.988 1.00 47.88 93 THR A CA 1
ATOM 696 C C . THR A 1 93 ? -12.415 -3.365 -15.102 1.00 47.88 93 THR A C 1
ATOM 698 O O . THR A 1 93 ? -11.553 -2.510 -15.306 1.00 47.88 93 THR A O 1
ATOM 701 N N . THR A 1 94 ? -12.299 -4.279 -14.137 1.00 52.41 94 THR A N 1
ATOM 702 C CA . THR A 1 94 ? -11.084 -4.439 -13.330 1.00 52.41 94 THR A CA 1
ATOM 703 C C . THR A 1 94 ? -9.976 -5.025 -14.198 1.00 52.41 94 THR A C 1
ATOM 705 O O . THR A 1 94 ? -10.069 -6.160 -14.663 1.00 52.41 94 THR A O 1
ATOM 708 N N . ILE A 1 95 ? -8.915 -4.252 -14.427 1.00 51.12 95 ILE A N 1
ATOM 709 C CA . ILE A 1 95 ? -7.717 -4.742 -15.109 1.00 51.12 95 ILE A CA 1
ATOM 710 C C . ILE A 1 95 ? -6.838 -5.434 -14.071 1.00 51.12 95 ILE A C 1
ATOM 712 O O . ILE A 1 95 ? -6.285 -4.792 -13.179 1.00 51.12 95 ILE A O 1
ATOM 716 N N . HIS A 1 96 ? -6.685 -6.749 -14.205 1.00 54.22 96 HIS A N 1
ATOM 717 C CA . HIS A 1 96 ? -5.733 -7.513 -13.408 1.00 54.22 96 HIS A CA 1
ATOM 718 C C . HIS A 1 96 ? -4.351 -7.420 -14.055 1.00 54.22 96 HIS A C 1
ATOM 720 O O . HIS A 1 96 ? -4.068 -8.089 -15.048 1.00 54.22 96 HIS A O 1
ATOM 726 N N . LEU A 1 97 ? -3.489 -6.572 -13.498 1.00 55.41 97 LEU A N 1
ATOM 727 C CA . LEU A 1 97 ? -2.078 -6.526 -13.864 1.00 55.41 97 LEU A CA 1
ATOM 728 C C . LEU A 1 97 ? -1.351 -7.634 -13.096 1.00 55.41 97 LEU A C 1
ATOM 730 O O . LEU A 1 97 ? -1.139 -7.517 -11.893 1.00 55.41 97 LEU A O 1
ATOM 734 N N . THR A 1 98 ? -0.990 -8.721 -13.776 1.00 52.25 98 THR A N 1
ATOM 735 C CA . THR A 1 98 ? -0.185 -9.802 -13.195 1.00 52.25 98 THR A CA 1
ATOM 736 C C . THR A 1 98 ? 1.195 -9.830 -13.844 1.00 52.25 98 THR A C 1
ATOM 738 O O . THR A 1 98 ? 1.323 -9.903 -15.065 1.00 52.25 98 THR A O 1
ATOM 741 N N . TRP A 1 99 ? 2.247 -9.767 -13.024 1.00 58.25 99 TRP A N 1
ATOM 742 C CA . TRP A 1 99 ? 3.624 -10.001 -13.459 1.00 58.25 99 TRP A CA 1
ATOM 743 C C . TRP A 1 99 ? 4.049 -11.406 -13.015 1.00 58.25 99 TRP A C 1
ATOM 745 O O . TRP A 1 99 ? 4.283 -11.613 -11.826 1.00 58.25 99 TRP A O 1
ATOM 755 N N . PRO A 1 100 ? 4.179 -12.384 -13.933 1.00 52.59 100 PRO A N 1
ATOM 756 C CA . PRO A 1 100 ? 4.485 -13.773 -13.571 1.00 52.59 100 PRO A CA 1
ATOM 757 C C . PRO A 1 100 ? 5.841 -13.966 -12.872 1.00 52.59 100 PRO A C 1
ATOM 759 O O . PRO A 1 100 ? 6.077 -15.009 -12.266 1.00 52.59 100 PRO A O 1
ATOM 762 N N . GLY A 1 101 ? 6.748 -12.989 -12.992 1.00 55.91 101 GLY A N 1
ATOM 763 C CA . GLY A 1 101 ? 8.063 -13.010 -12.353 1.00 55.91 101 GLY A CA 1
ATOM 764 C C . GLY A 1 101 ? 8.078 -12.497 -10.910 1.00 55.91 101 GLY A C 1
ATOM 765 O O . GLY A 1 101 ? 9.077 -12.707 -10.226 1.00 55.91 101 GLY A O 1
ATOM 766 N N . GLN A 1 102 ? 7.009 -11.845 -10.436 1.00 60.16 102 GLN A N 1
ATOM 767 C CA . GLN A 1 102 ? 6.860 -11.493 -9.023 1.00 60.16 102 GLN A CA 1
ATOM 768 C C . GLN A 1 102 ? 6.217 -12.657 -8.288 1.00 60.16 102 GLN A C 1
ATOM 770 O O . GLN A 1 102 ? 5.188 -13.184 -8.707 1.00 60.16 102 GLN A O 1
ATOM 775 N N . LYS A 1 103 ? 6.840 -13.053 -7.185 1.00 62.53 103 LYS A N 1
ATOM 776 C CA . LYS A 1 103 ? 6.280 -13.998 -6.224 1.00 62.53 103 LYS A CA 1
ATOM 777 C C . LYS A 1 103 ? 6.048 -13.245 -4.928 1.00 62.53 103 LYS A C 1
ATOM 779 O O . LYS A 1 103 ? 6.856 -12.380 -4.604 1.00 62.53 103 LYS A O 1
ATOM 784 N N . GLU A 1 104 ? 5.002 -13.642 -4.209 1.00 63.59 104 GLU A N 1
ATOM 785 C CA . GLU A 1 104 ? 4.695 -13.117 -2.880 1.00 63.59 104 GLU A CA 1
ATOM 786 C C . GLU A 1 104 ? 5.935 -13.190 -1.965 1.00 63.59 104 GLU A C 1
ATOM 788 O O . GLU A 1 104 ? 6.607 -14.224 -1.890 1.00 63.59 104 GLU A O 1
ATOM 793 N N . GLY A 1 105 ? 6.226 -12.093 -1.263 1.00 66.12 105 GLY A N 1
ATOM 794 C CA . GLY A 1 105 ? 7.264 -12.027 -0.228 1.00 66.12 105 GLY A CA 1
ATOM 795 C C . GLY A 1 105 ? 8.651 -11.615 -0.725 1.00 66.12 105 GLY A C 1
ATOM 796 O O . GLY A 1 105 ? 9.636 -11.806 -0.011 1.00 66.12 105 GLY A O 1
ATOM 797 N N . ILE A 1 106 ? 8.750 -11.054 -1.931 1.00 76.12 106 ILE A N 1
ATOM 798 C CA . ILE A 1 106 ? 10.002 -10.491 -2.450 1.00 76.12 106 ILE A CA 1
ATOM 799 C C . ILE A 1 106 ? 10.162 -9.041 -1.971 1.00 76.12 106 ILE A C 1
ATOM 801 O O . ILE A 1 106 ? 9.197 -8.294 -1.839 1.00 76.12 106 ILE A O 1
ATOM 805 N N . THR A 1 107 ? 11.399 -8.619 -1.728 1.00 81.69 107 THR A N 1
ATOM 806 C CA . THR A 1 107 ? 11.722 -7.208 -1.493 1.00 81.69 107 THR A CA 1
ATOM 807 C C . THR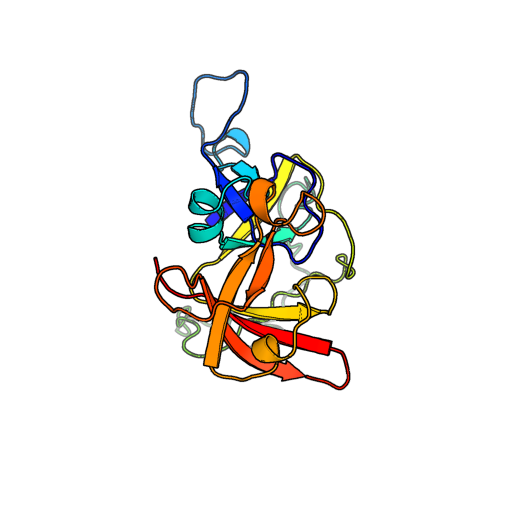 A 1 107 ? 11.993 -6.516 -2.821 1.00 81.69 107 THR A C 1
ATOM 809 O O . THR A 1 107 ? 12.819 -6.975 -3.611 1.00 81.69 107 THR A O 1
ATOM 812 N N . ILE A 1 108 ? 11.310 -5.402 -3.064 1.00 81.00 108 ILE A N 1
ATOM 813 C CA . ILE A 1 108 ? 11.589 -4.510 -4.181 1.00 81.00 108 ILE A CA 1
ATOM 814 C C . ILE A 1 108 ? 12.821 -3.683 -3.808 1.00 81.00 108 ILE A C 1
ATOM 816 O O . ILE A 1 108 ? 12.747 -2.911 -2.852 1.00 81.00 108 ILE A O 1
ATOM 820 N N . PRO A 1 109 ? 13.945 -3.808 -4.522 1.00 79.38 109 PRO A N 1
ATOM 821 C CA . PRO A 1 109 ? 15.161 -3.142 -4.095 1.00 79.38 109 PRO A CA 1
ATOM 822 C C . PRO A 1 109 ? 15.188 -1.674 -4.538 1.00 79.38 109 PRO A C 1
ATOM 824 O O . PRO A 1 109 ? 14.521 -1.268 -5.499 1.00 79.38 109 PRO A O 1
ATOM 827 N N . SER A 1 110 ? 16.011 -0.883 -3.855 1.00 79.69 110 SER A N 1
ATOM 828 C CA . SER A 1 110 ? 16.231 0.525 -4.174 1.00 79.69 110 SER A CA 1
ATOM 829 C C . SER A 1 110 ? 16.624 0.739 -5.644 1.00 79.69 110 SER A C 1
ATOM 831 O O . SER A 1 110 ? 17.307 -0.059 -6.293 1.00 79.69 110 SER A O 1
ATOM 833 N N . GLY A 1 111 ? 16.128 1.836 -6.202 1.00 75.88 111 GLY A N 1
ATOM 834 C CA . GLY A 1 111 ? 16.205 2.219 -7.598 1.00 75.88 111 GLY A CA 1
ATOM 835 C C . GLY A 1 111 ? 15.089 1.651 -8.480 1.00 75.88 111 GLY A C 1
ATOM 836 O O . GLY A 1 111 ? 14.933 2.138 -9.600 1.00 75.88 111 GLY A O 1
ATOM 837 N N . TYR A 1 112 ? 14.308 0.659 -8.056 1.00 78.06 112 TYR A N 1
ATOM 838 C CA . TYR A 1 112 ? 13.332 0.031 -8.955 1.00 78.06 112 TYR A CA 1
ATOM 839 C C . TYR A 1 112 ? 12.224 0.981 -9.422 1.00 78.06 112 TYR A C 1
ATOM 841 O O . TYR A 1 112 ? 11.794 1.876 -8.697 1.00 78.06 112 TYR A O 1
ATOM 849 N N . LEU A 1 113 ? 11.754 0.762 -10.655 1.00 78.12 113 LEU A N 1
ATOM 850 C CA . LEU A 1 113 ? 10.634 1.503 -11.229 1.00 78.12 113 LEU A CA 1
ATOM 851 C C . LEU A 1 113 ? 9.310 0.905 -10.763 1.00 78.12 113 LEU A C 1
ATOM 853 O O . LEU A 1 113 ? 9.077 -0.297 -10.896 1.00 78.12 113 LEU A O 1
ATOM 857 N N . GLY A 1 114 ? 8.425 1.762 -10.267 1.00 77.88 114 GLY A N 1
ATOM 858 C CA . GLY A 1 114 ? 7.092 1.381 -9.825 1.00 77.88 114 GLY A CA 1
ATOM 859 C C . GLY A 1 114 ? 5.996 2.300 -10.337 1.00 77.88 114 GLY A C 1
ATOM 860 O O . GLY A 1 114 ? 6.244 3.354 -10.925 1.00 77.88 114 GLY A O 1
ATOM 861 N N . ILE A 1 115 ? 4.759 1.891 -10.082 1.00 81.06 115 ILE A N 1
ATOM 862 C CA . ILE A 1 115 ? 3.560 2.700 -10.249 1.00 81.06 115 ILE A CA 1
ATOM 863 C C . ILE A 1 115 ? 2.849 2.796 -8.905 1.00 81.06 115 ILE A C 1
ATOM 865 O O . ILE A 1 115 ? 2.493 1.784 -8.306 1.00 81.06 115 ILE A O 1
ATOM 869 N N . ALA A 1 116 ? 2.603 4.031 -8.471 1.00 82.12 116 ALA A N 1
ATOM 870 C CA . ALA A 1 116 ? 1.732 4.336 -7.346 1.00 82.12 116 ALA A CA 1
ATOM 871 C C . ALA A 1 116 ? 0.300 4.574 -7.834 1.00 82.12 116 ALA A C 1
ATOM 873 O O . ALA A 1 116 ? 0.074 5.376 -8.758 1.00 82.12 116 ALA A O 1
ATOM 874 N N . PHE A 1 117 ? -0.651 3.894 -7.198 1.00 82.56 117 PHE A N 1
ATOM 875 C CA . PHE A 1 117 ? -2.076 3.998 -7.474 1.00 82.56 117 PHE A CA 1
ATOM 876 C C . PHE A 1 117 ? -2.822 4.691 -6.342 1.00 82.56 117 PHE A C 1
ATOM 878 O O . PHE A 1 117 ? -2.486 4.579 -5.166 1.00 82.56 117 PHE A O 1
ATOM 885 N N . ASP A 1 118 ? -3.874 5.387 -6.747 1.00 80.12 118 ASP A N 1
ATOM 886 C CA . ASP A 1 118 ? -4.859 5.992 -5.872 1.00 80.12 118 ASP A CA 1
ATOM 887 C C . ASP A 1 118 ? -6.243 5.501 -6.299 1.00 80.12 118 ASP A C 1
ATOM 889 O O . ASP A 1 118 ? -6.439 5.141 -7.463 1.00 80.12 118 ASP A O 1
ATOM 893 N N . ARG A 1 119 ? -7.191 5.499 -5.364 1.00 82.00 119 ARG A N 1
ATOM 894 C CA . ARG A 1 119 ? -8.592 5.107 -5.578 1.00 82.00 119 ARG A CA 1
ATOM 895 C C . ARG A 1 119 ? -8.776 3.752 -6.277 1.00 82.00 119 ARG A C 1
ATOM 897 O O . ARG A 1 119 ? -9.632 3.615 -7.151 1.00 82.00 119 ARG A O 1
ATOM 904 N N . GLY A 1 120 ? -7.974 2.758 -5.909 1.00 84.19 120 GLY A N 1
ATOM 905 C CA . GLY A 1 120 ? -8.052 1.405 -6.455 1.00 84.19 120 GLY A CA 1
ATOM 906 C C . GLY A 1 120 ? -8.573 0.399 -5.436 1.00 84.19 120 GLY A C 1
ATOM 907 O O . GLY A 1 120 ? -8.586 0.670 -4.236 1.00 84.19 120 GLY A O 1
ATOM 908 N N . VAL A 1 121 ? -9.000 -0.762 -5.932 1.00 88.50 121 VAL A N 1
ATOM 909 C CA . VAL A 1 121 ? -9.314 -1.934 -5.108 1.00 88.50 121 VAL A CA 1
ATOM 910 C C . VAL A 1 121 ? -8.165 -2.919 -5.252 1.00 88.50 121 VAL A C 1
ATOM 912 O O . VAL A 1 121 ? -7.823 -3.306 -6.370 1.00 88.50 121 VAL A O 1
ATOM 915 N N . PHE A 1 122 ? -7.566 -3.308 -4.133 1.00 86.88 122 PHE A N 1
ATOM 916 C CA . PHE A 1 122 ? -6.390 -4.169 -4.096 1.00 86.88 122 PHE A CA 1
ATOM 917 C C . PHE A 1 122 ? -6.596 -5.298 -3.099 1.00 86.88 122 PHE A C 1
ATOM 919 O O . PHE A 1 122 ? -7.311 -5.139 -2.112 1.00 86.88 122 PHE A O 1
ATOM 926 N N . THR A 1 123 ? -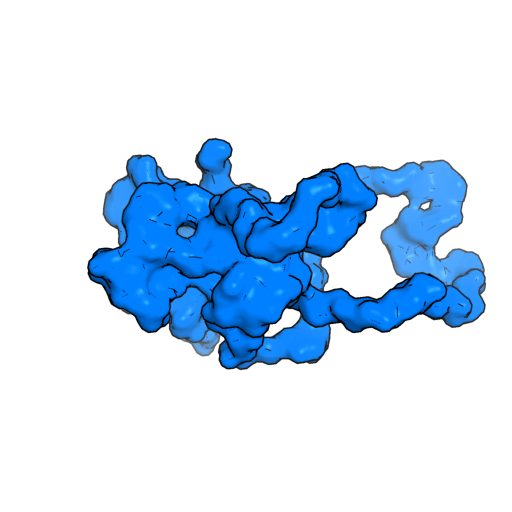5.927 -6.419 -3.345 1.00 87.19 123 THR A N 1
ATOM 927 C CA . THR A 1 123 ? -5.911 -7.565 -2.440 1.00 87.19 123 THR A CA 1
ATOM 928 C C . THR A 1 123 ? -4.477 -7.839 -2.022 1.00 87.19 123 THR A C 1
ATOM 930 O O . THR A 1 123 ? -3.596 -7.941 -2.875 1.00 87.19 123 THR A O 1
ATOM 933 N N . VAL A 1 124 ? -4.247 -7.980 -0.720 1.00 84.19 124 VAL A N 1
ATOM 934 C CA . VAL A 1 124 ? -2.947 -8.347 -0.151 1.00 84.19 124 VAL A CA 1
ATOM 935 C C . VAL A 1 124 ? -3.064 -9.623 0.691 1.00 84.19 124 VAL A C 1
ATOM 937 O O . VAL A 1 124 ? -4.099 -9.843 1.331 1.00 84.19 124 VAL A O 1
ATOM 940 N N . PRO A 1 125 ? -2.038 -10.490 0.687 1.00 85.38 125 PRO A N 1
ATOM 941 C CA . PRO A 1 125 ? -2.006 -11.676 1.534 1.00 85.38 125 PRO A CA 1
ATOM 942 C C . PRO A 1 125 ? -1.700 -11.324 2.994 1.00 85.38 125 PRO A C 1
ATOM 944 O O . PRO A 1 125 ? -1.273 -10.213 3.323 1.00 85.38 125 PRO A O 1
ATOM 947 N N . SER A 1 126 ? -1.891 -12.301 3.878 1.00 79.50 126 SER A N 1
ATOM 948 C CA . SER A 1 126 ? -1.488 -12.199 5.282 1.00 79.50 126 SER A CA 1
ATOM 949 C C . SER A 1 126 ? -0.002 -11.875 5.426 1.00 79.50 126 SER A C 1
ATOM 951 O O . SER A 1 126 ? 0.829 -12.331 4.642 1.00 79.50 126 SER A O 1
ATOM 953 N N . GLY A 1 127 ? 0.330 -11.043 6.415 1.00 78.88 127 GLY A N 1
ATOM 954 C CA . GLY A 1 127 ? 1.680 -10.514 6.641 1.00 78.88 127 GLY A CA 1
ATOM 955 C C . GLY A 1 127 ? 1.969 -9.183 5.936 1.00 78.88 127 GLY A C 1
ATOM 956 O O . GLY A 1 127 ? 2.868 -8.459 6.368 1.00 78.88 127 GLY A O 1
ATOM 957 N N . ALA A 1 128 ? 1.175 -8.811 4.925 1.00 83.94 128 ALA A N 1
ATOM 958 C CA . ALA A 1 128 ? 1.201 -7.483 4.299 1.00 83.94 128 ALA A CA 1
ATOM 959 C C . ALA A 1 128 ? 0.226 -6.481 4.959 1.00 83.94 128 ALA A C 1
ATOM 961 O O . ALA A 1 128 ? 0.166 -5.308 4.593 1.00 83.94 128 ALA A O 1
ATOM 962 N N . PHE A 1 129 ? -0.511 -6.931 5.973 1.00 90.06 129 PHE A N 1
ATOM 963 C CA . PHE A 1 129 ? -1.337 -6.113 6.856 1.00 90.06 129 PHE A CA 1
ATOM 964 C C . PHE A 1 129 ? -1.167 -6.586 8.308 1.00 90.06 129 PHE A C 1
ATOM 966 O O . PHE A 1 129 ? -0.762 -7.725 8.558 1.00 90.06 129 PHE A O 1
ATOM 973 N N . VAL A 1 130 ? -1.447 -5.700 9.260 1.00 90.44 130 VAL A N 1
ATOM 974 C CA . VAL A 1 130 ? -1.486 -5.995 10.692 1.00 90.44 130 VAL A CA 1
ATOM 975 C C . VAL A 1 130 ? -2.768 -6.770 10.963 1.00 90.44 130 VAL A C 1
ATOM 977 O O . VAL A 1 130 ? -3.870 -6.263 10.765 1.00 90.44 130 VAL A O 1
ATOM 980 N N . TYR A 1 131 ? -2.624 -8.031 11.359 1.00 86.12 131 TYR A N 1
ATOM 981 C CA . TYR A 1 131 ? -3.771 -8.891 11.611 1.00 86.12 131 TYR A CA 1
ATOM 982 C C . TYR A 1 131 ? -4.431 -8.549 12.950 1.00 86.12 131 TYR A C 1
ATOM 984 O O . TYR A 1 131 ? -3.809 -8.635 14.009 1.00 86.12 131 TYR A O 1
ATOM 992 N N . GLU A 1 132 ? -5.712 -8.206 12.892 1.00 89.00 132 GLU A N 1
ATOM 993 C CA . GLU A 1 132 ? -6.573 -7.956 14.044 1.00 89.00 132 GLU A CA 1
ATOM 994 C C . GLU A 1 132 ? -8.038 -8.210 13.671 1.00 89.00 132 GLU A C 1
ATOM 996 O O . GLU A 1 132 ? -8.432 -8.050 12.518 1.00 89.00 132 GLU A O 1
ATOM 1001 N N . ALA A 1 133 ? -8.878 -8.568 14.643 1.00 91.00 133 ALA A N 1
ATOM 1002 C CA . ALA A 1 133 ? -10.261 -8.972 14.365 1.00 91.00 133 ALA A CA 1
ATOM 1003 C C . ALA A 1 133 ? -11.072 -7.905 13.601 1.00 91.00 133 ALA A C 1
ATOM 1005 O O . ALA A 1 133 ? -11.960 -8.228 12.818 1.00 91.00 133 ALA A O 1
ATOM 1006 N N . ASN A 1 134 ? -10.754 -6.621 13.794 1.00 93.31 134 ASN A N 1
ATOM 1007 C CA . ASN A 1 134 ? -11.488 -5.534 13.155 1.00 93.31 134 ASN A CA 1
ATOM 1008 C C . ASN A 1 134 ? -11.159 -5.364 11.663 1.00 93.31 134 ASN A C 1
ATOM 1010 O O . ASN A 1 134 ? -12.003 -4.838 10.937 1.00 93.31 134 ASN A O 1
ATOM 1014 N N . VAL A 1 135 ? -9.989 -5.808 11.177 1.00 92.50 135 VAL A N 1
ATOM 1015 C CA . VAL A 1 135 ? -9.674 -5.739 9.732 1.00 92.50 135 VAL A CA 1
ATOM 1016 C C . VAL A 1 135 ? -10.421 -6.793 8.913 1.00 92.50 135 VAL A C 1
ATOM 1018 O O . VAL A 1 135 ? -10.487 -6.684 7.693 1.00 92.50 135 VAL A O 1
ATOM 1021 N N . GLU A 1 136 ? -11.025 -7.786 9.566 1.00 93.69 136 GLU A N 1
ATOM 1022 C CA . GLU A 1 136 ? -11.864 -8.797 8.912 1.00 93.69 136 GLU A CA 1
ATOM 1023 C C . GLU A 1 136 ? -13.277 -8.279 8.605 1.00 93.69 136 GLU A C 1
ATOM 1025 O O . GLU A 1 136 ? -14.019 -8.874 7.822 1.00 93.69 136 GLU A O 1
ATOM 1030 N N . VAL A 1 137 ? -13.665 -7.163 9.227 1.00 94.56 137 VAL A N 1
ATOM 1031 C CA . VAL A 1 137 ? -15.010 -6.603 9.121 1.00 94.56 137 VAL A CA 1
ATOM 1032 C C . VAL A 1 137 ? -15.090 -5.674 7.914 1.00 94.56 137 VAL A C 1
ATOM 1034 O O . VAL A 1 137 ? -14.391 -4.665 7.825 1.00 94.56 137 VAL A O 1
ATOM 1037 N N . VAL A 1 138 ? -15.985 -5.999 6.981 1.00 95.38 138 VAL A N 1
ATOM 1038 C CA . VAL A 1 138 ? -16.284 -5.147 5.823 1.00 95.38 138 VAL A CA 1
ATOM 1039 C C . VAL A 1 138 ? -16.753 -3.770 6.293 1.00 95.38 138 VAL A C 1
ATOM 1041 O O . VAL A 1 138 ? -17.595 -3.654 7.181 1.00 95.38 138 VAL A O 1
ATOM 1044 N N . GLY A 1 139 ? -16.216 -2.720 5.677 1.00 93.75 139 GLY A N 1
ATOM 1045 C CA . GLY A 1 139 ? -16.495 -1.335 6.048 1.00 93.75 139 GLY A CA 1
ATOM 1046 C C . GLY A 1 139 ? -15.576 -0.768 7.131 1.00 93.75 139 GLY A C 1
ATOM 1047 O O . GLY A 1 139 ? -15.625 0.436 7.378 1.00 93.75 139 GLY A O 1
ATOM 1048 N N . SER A 1 140 ? -14.714 -1.582 7.749 1.00 95.25 140 SER A N 1
ATOM 1049 C CA . SER A 1 140 ? -13.690 -1.077 8.663 1.00 95.25 140 SER A CA 1
ATOM 1050 C C . SER A 1 140 ? -12.732 -0.130 7.951 1.00 95.25 140 SER A C 1
ATOM 1052 O O . SER A 1 140 ? -12.304 -0.376 6.820 1.00 95.25 140 SER A O 1
ATOM 1054 N N . TYR A 1 141 ? -12.368 0.948 8.639 1.00 95.94 141 TYR A N 1
ATOM 1055 C CA . TYR A 1 141 ? -11.362 1.880 8.158 1.00 95.94 141 TYR A CA 1
ATOM 1056 C C . TYR A 1 141 ? -9.962 1.337 8.408 1.00 95.94 141 TYR A C 1
ATOM 1058 O O . TYR A 1 141 ? -9.686 0.730 9.445 1.00 95.94 141 TYR A O 1
ATOM 1066 N N . LEU A 1 142 ? -9.075 1.597 7.456 1.00 94.94 142 LEU A N 1
ATOM 1067 C CA . LEU A 1 142 ? -7.678 1.209 7.513 1.00 94.94 142 LEU A CA 1
ATOM 1068 C C . LEU A 1 142 ? -6.786 2.447 7.445 1.00 94.94 142 LEU A C 1
ATOM 1070 O O . LEU A 1 142 ? -7.049 3.380 6.686 1.00 94.94 142 LEU A O 1
ATOM 1074 N N . VAL A 1 143 ? -5.712 2.422 8.218 1.00 94.94 143 VAL A N 1
ATOM 1075 C CA . VAL A 1 143 ? -4.587 3.359 8.187 1.00 94.94 143 VAL A CA 1
ATOM 1076 C C . VAL A 1 143 ? -3.318 2.607 7.802 1.00 94.94 143 VAL A C 1
ATOM 1078 O O . VAL A 1 143 ? -3.291 1.375 7.806 1.00 94.94 143 VAL A O 1
ATOM 1081 N N . VAL A 1 144 ? -2.265 3.342 7.461 1.00 94.69 144 VAL A N 1
ATOM 1082 C CA . VAL A 1 144 ? -0.942 2.758 7.231 1.00 94.69 144 VAL A CA 1
ATOM 1083 C C . VAL A 1 144 ? -0.125 2.839 8.513 1.00 94.69 144 VAL A C 1
ATOM 1085 O O . VAL A 1 144 ? -0.064 3.891 9.147 1.00 94.69 144 VAL A O 1
ATOM 1088 N N . ALA A 1 145 ? 0.496 1.728 8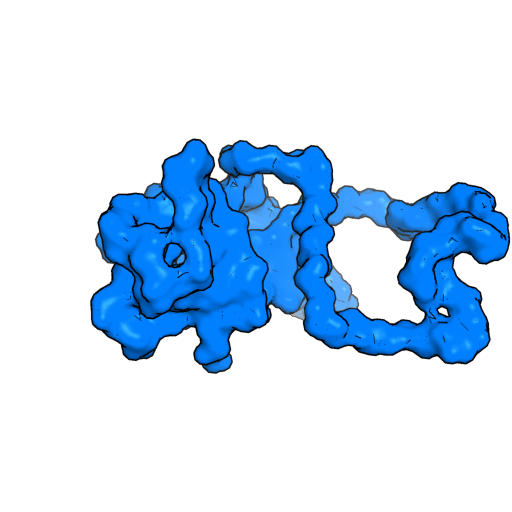.889 1.00 94.94 145 ALA A N 1
ATOM 1089 C CA . ALA A 1 145 ? 1.461 1.675 9.975 1.00 94.94 145 ALA A CA 1
ATOM 1090 C C . ALA A 1 145 ? 2.729 2.463 9.612 1.00 94.94 145 ALA A C 1
ATOM 1092 O O . ALA A 1 145 ? 3.157 2.454 8.455 1.00 94.94 145 ALA A O 1
ATOM 1093 N N . ASN A 1 146 ? 3.346 3.125 10.586 1.00 95.19 146 ASN A N 1
ATOM 1094 C CA . ASN A 1 146 ? 4.552 3.929 10.371 1.00 95.19 146 ASN A CA 1
ATOM 1095 C C . ASN A 1 146 ? 5.718 3.473 11.249 1.00 95.19 146 ASN A C 1
ATOM 1097 O O . ASN A 1 146 ? 5.520 2.822 12.274 1.00 95.19 146 ASN A O 1
ATOM 1101 N N . THR A 1 147 ? 6.941 3.819 10.844 1.00 95.31 147 THR A N 1
ATOM 1102 C CA . THR A 1 147 ? 8.157 3.389 11.546 1.00 95.31 147 THR A CA 1
ATOM 1103 C C . THR A 1 147 ? 8.174 3.821 13.013 1.00 95.31 147 THR A C 1
ATOM 1105 O O . THR A 1 147 ? 8.565 3.025 13.866 1.00 95.31 147 THR A O 1
ATOM 1108 N N . ASN A 1 148 ? 7.756 5.051 13.322 1.00 95.06 148 ASN A N 1
ATOM 1109 C CA . ASN A 1 148 ? 7.867 5.604 14.672 1.00 95.06 148 ASN A CA 1
ATOM 1110 C C . ASN A 1 148 ? 6.873 4.990 15.666 1.00 95.06 148 ASN A C 1
ATOM 1112 O O . ASN A 1 148 ? 7.244 4.759 16.816 1.00 95.06 148 ASN A O 1
ATOM 1116 N N . ASP A 1 149 ? 5.641 4.720 15.235 1.00 93.50 149 ASP A N 1
ATOM 1117 C CA . ASP A 1 149 ? 4.579 4.227 16.119 1.00 93.50 149 ASP A CA 1
ATOM 1118 C C . ASP A 1 149 ? 4.489 2.693 16.142 1.00 93.50 149 ASP A C 1
ATOM 1120 O O . ASP A 1 149 ? 4.214 2.104 17.188 1.00 93.50 149 ASP A O 1
ATOM 1124 N N . ASP A 1 150 ? 4.718 2.034 15.001 1.00 94.31 150 ASP A N 1
ATOM 1125 C CA . ASP A 1 150 ? 4.500 0.590 14.825 1.00 94.31 150 ASP A CA 1
ATOM 1126 C C . ASP A 1 150 ? 5.810 -0.198 14.622 1.00 94.31 150 ASP A C 1
ATOM 1128 O O . ASP A 1 150 ? 5.827 -1.428 14.697 1.00 94.31 150 ASP A O 1
ATOM 1132 N N . GLY A 1 151 ? 6.925 0.501 14.396 1.00 93.38 151 GLY A N 1
ATOM 1133 C CA . GLY A 1 151 ? 8.234 -0.086 14.132 1.00 93.38 151 GLY A CA 1
ATOM 1134 C C . GLY A 1 151 ? 8.494 -0.364 12.648 1.00 93.38 151 GLY A C 1
ATOM 1135 O O . GLY A 1 151 ? 7.587 -0.603 11.849 1.00 93.38 151 GLY A O 1
ATOM 1136 N N . ALA A 1 152 ? 9.776 -0.398 12.273 1.00 90.06 152 ALA A N 1
ATOM 1137 C CA . ALA A 1 152 ? 10.215 -0.592 10.883 1.00 90.06 152 ALA A CA 1
ATOM 1138 C C . ALA A 1 152 ? 9.681 -1.889 10.236 1.00 90.06 152 ALA A C 1
ATOM 1140 O O . ALA A 1 152 ? 9.449 -1.943 9.032 1.00 90.06 152 ALA A O 1
ATOM 1141 N N . GLY A 1 153 ? 9.446 -2.938 11.033 1.00 88.81 153 GLY A N 1
ATOM 1142 C CA . GLY A 1 153 ? 8.885 -4.205 10.552 1.00 88.81 153 GLY A CA 1
ATOM 1143 C C . GLY A 1 153 ? 7.418 -4.111 10.122 1.00 88.81 153 GLY A C 1
ATOM 1144 O O . GLY A 1 153 ? 6.984 -4.880 9.260 1.00 88.81 153 GLY A O 1
ATOM 1145 N N . GLU A 1 154 ? 6.667 -3.147 10.654 1.00 91.88 154 GLU A N 1
ATOM 1146 C CA . GLU A 1 154 ? 5.238 -2.944 10.393 1.00 91.88 154 GLU A CA 1
ATOM 1147 C C . GLU A 1 154 ? 4.975 -1.762 9.453 1.00 91.88 154 GLU A C 1
ATOM 1149 O O . GLU A 1 154 ? 3.951 -1.753 8.775 1.00 91.88 154 GLU A O 1
ATOM 1154 N N . ALA A 1 155 ? 5.920 -0.827 9.321 1.00 93.56 155 ALA A N 1
ATOM 1155 C CA . ALA A 1 155 ? 5.808 0.338 8.445 1.00 93.56 155 ALA A CA 1
ATOM 1156 C C . ALA A 1 155 ? 5.322 -0.024 7.027 1.00 93.56 155 ALA A C 1
ATOM 1158 O O . ALA A 1 155 ? 5.825 -0.951 6.389 1.00 93.56 155 ALA A O 1
ATOM 1159 N N . GLY A 1 156 ? 4.303 0.679 6.536 1.00 92.94 156 GLY A N 1
ATOM 1160 C CA . GLY A 1 156 ? 3.678 0.405 5.242 1.00 92.94 156 GLY A CA 1
ATOM 1161 C C . GLY A 1 156 ? 2.622 -0.708 5.246 1.00 92.94 156 GLY A C 1
ATOM 1162 O O . GLY A 1 156 ? 1.985 -0.925 4.220 1.00 92.94 156 GLY A O 1
ATOM 1163 N N . LYS A 1 157 ? 2.379 -1.422 6.350 1.00 93.69 157 LYS A N 1
ATOM 1164 C CA . LYS A 1 157 ? 1.244 -2.359 6.431 1.00 93.69 157 LYS A CA 1
ATOM 1165 C C . LYS A 1 157 ? -0.063 -1.624 6.683 1.00 93.69 157 LYS A C 1
ATOM 1167 O O . LYS A 1 157 ? -0.092 -0.586 7.338 1.00 93.69 157 LYS A O 1
ATOM 1172 N N . LEU A 1 158 ? -1.158 -2.204 6.205 1.00 94.31 158 LEU A N 1
ATOM 1173 C CA . LEU A 1 158 ? -2.500 -1.762 6.579 1.00 94.31 158 LEU A CA 1
ATOM 1174 C C . LEU A 1 158 ? -2.826 -2.191 8.009 1.00 94.31 158 LEU A C 1
ATOM 1176 O O . LEU A 1 158 ? -2.536 -3.320 8.387 1.00 94.31 158 LEU A O 1
ATOM 1180 N N . LYS A 1 159 ? -3.459 -1.309 8.774 1.00 94.69 159 LYS A N 1
ATOM 1181 C CA . LYS A 1 159 ? -3.884 -1.518 10.163 1.00 94.69 159 LYS A CA 1
ATOM 1182 C C . LYS A 1 159 ? -5.277 -0.928 10.356 1.00 94.69 159 LYS A C 1
ATOM 1184 O O . LYS A 1 159 ? -5.612 0.058 9.703 1.00 94.69 159 LYS A O 1
ATOM 1189 N N . TYR A 1 160 ? -6.093 -1.497 11.231 1.00 95.25 160 TYR A N 1
ATOM 1190 C CA . TYR A 1 160 ? -7.397 -0.944 11.583 1.00 95.25 160 TYR A CA 1
ATOM 1191 C C . TYR A 1 160 ? -7.276 0.465 12.167 1.00 95.25 160 TYR A C 1
ATOM 1193 O O . TYR A 1 160 ? -6.379 0.786 12.948 1.00 95.25 160 TYR A O 1
ATOM 1201 N N . SER A 1 161 ? -8.268 1.286 11.847 1.00 92.88 161 SER A N 1
ATOM 1202 C CA . SER A 1 161 ? -8.564 2.518 12.555 1.00 92.88 161 SER A CA 1
ATOM 1203 C C . SER A 1 161 ? -10.024 2.524 12.978 1.00 92.88 161 SER A C 1
ATOM 1205 O O . SER A 1 161 ? -10.928 2.319 12.172 1.00 92.88 161 SER A O 1
ATOM 1207 N N . ALA A 1 162 ? -10.264 2.866 14.241 1.00 88.38 162 ALA A N 1
ATOM 1208 C CA . ALA A 1 162 ? -11.613 3.093 14.751 1.00 88.38 162 ALA A CA 1
ATOM 1209 C C . ALA A 1 162 ? -12.260 4.380 14.206 1.00 88.38 162 ALA A C 1
ATOM 1211 O O . ALA A 1 162 ? -13.438 4.631 14.448 1.00 88.38 162 ALA A O 1
ATOM 1212 N N . THR A 1 163 ? -11.499 5.223 13.500 1.00 85.88 163 THR A N 1
ATOM 1213 C CA . THR A 1 163 ? -11.959 6.530 13.015 1.00 85.88 163 THR A CA 1
ATOM 1214 C C . THR A 1 163 ? -11.673 6.721 11.530 1.00 85.88 163 THR A C 1
ATOM 1216 O O . THR A 1 163 ? -10.652 6.264 11.014 1.00 85.88 163 THR A O 1
ATOM 1219 N N . ALA A 1 164 ? -12.559 7.454 10.855 1.00 85.94 164 ALA A N 1
ATOM 1220 C CA . ALA A 1 164 ? -12.403 7.806 9.445 1.00 85.94 164 ALA A CA 1
ATOM 1221 C C . ALA A 1 164 ? -11.408 8.957 9.215 1.00 85.94 164 ALA A C 1
ATOM 1223 O O . ALA A 1 164 ? -10.930 9.130 8.101 1.00 85.94 164 ALA A O 1
ATOM 1224 N N . THR A 1 165 ? -11.098 9.745 10.252 1.00 83.06 165 THR A N 1
ATOM 1225 C CA . THR A 1 165 ? -10.397 11.037 10.140 1.00 83.06 165 THR A CA 1
ATOM 1226 C C . THR A 1 165 ? -9.043 10.949 9.435 1.00 83.06 165 THR A C 1
ATOM 1228 O O . THR A 1 165 ? -8.662 11.898 8.764 1.00 83.06 165 THR A O 1
ATOM 1231 N N . ASN A 1 166 ? -8.356 9.808 9.533 1.00 83.25 166 ASN A N 1
ATOM 1232 C CA . ASN A 1 166 ? -7.075 9.555 8.864 1.00 83.25 166 ASN A CA 1
ATOM 1233 C C . ASN A 1 166 ? -7.102 8.275 8.016 1.00 83.25 166 ASN A C 1
ATOM 1235 O O . ASN A 1 166 ? -6.051 7.734 7.681 1.00 83.25 166 ASN A O 1
ATOM 1239 N N . ALA A 1 167 ? -8.291 7.740 7.731 1.00 90.44 167 ALA A N 1
ATOM 1240 C CA . ALA A 1 167 ? -8.421 6.483 7.018 1.00 90.44 167 ALA A CA 1
ATOM 1241 C C . ALA A 1 167 ? -7.938 6.632 5.575 1.00 90.44 167 ALA A C 1
ATOM 1243 O O . ALA A 1 167 ? -8.373 7.522 4.847 1.00 90.44 167 ALA A O 1
ATOM 1244 N N . ILE A 1 168 ? -7.070 5.717 5.162 1.00 90.94 168 ILE A N 1
ATOM 1245 C CA . ILE A 1 168 ? -6.475 5.687 3.827 1.00 90.94 168 ILE A CA 1
ATOM 1246 C C . ILE A 1 168 ? -7.137 4.643 2.927 1.00 90.94 168 ILE A C 1
ATOM 1248 O O . ILE A 1 168 ? -7.042 4.696 1.701 1.00 90.94 168 ILE A O 1
ATOM 1252 N N . ALA A 1 169 ? -7.828 3.683 3.537 1.00 92.94 169 ALA A N 1
A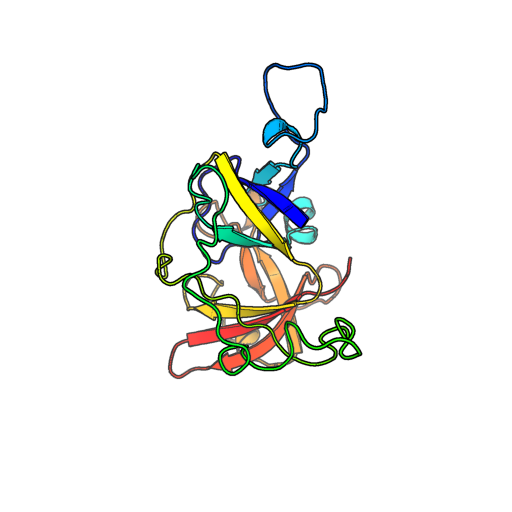TOM 1253 C CA . ALA A 1 169 ? -8.547 2.631 2.851 1.00 92.94 169 ALA A CA 1
ATOM 1254 C C . ALA A 1 169 ? -9.744 2.149 3.677 1.00 92.94 169 ALA A C 1
ATOM 1256 O O . ALA A 1 169 ? -9.859 2.425 4.872 1.00 92.94 169 ALA A O 1
ATOM 1257 N N . ILE A 1 170 ? -10.633 1.413 3.020 1.00 94.50 170 ILE A N 1
ATOM 1258 C CA . ILE A 1 170 ? -11.757 0.714 3.637 1.00 94.50 170 ILE A CA 1
ATOM 1259 C C . ILE A 1 170 ? -11.712 -0.762 3.254 1.00 94.50 170 ILE A C 1
ATOM 1261 O O . ILE A 1 170 ? -11.364 -1.101 2.119 1.00 94.50 170 ILE A O 1
ATOM 1265 N N . VAL A 1 171 ? -12.047 -1.640 4.195 1.00 95.69 171 VAL A N 1
ATOM 1266 C CA . VAL A 1 171 ? -12.161 -3.079 3.940 1.00 95.69 171 VAL A CA 1
ATOM 1267 C C . VAL A 1 171 ? -13.358 -3.336 3.028 1.00 95.69 171 VAL A C 1
ATOM 1269 O O . VAL A 1 171 ? -14.488 -2.990 3.368 1.00 95.69 171 VAL A O 1
ATOM 1272 N N . GLU A 1 172 ? -13.112 -3.972 1.887 1.00 95.19 172 GLU A N 1
ATOM 1273 C CA . GLU A 1 172 ? -14.156 -4.413 0.952 1.00 95.19 172 GLU A CA 1
ATOM 1274 C C . GLU A 1 172 ? -14.488 -5.894 1.168 1.00 95.19 172 GLU A C 1
ATOM 1276 O O . GLU A 1 172 ? -15.649 -6.292 1.106 1.00 95.19 172 GLU A O 1
ATOM 1281 N N . HIS A 1 173 ? -13.479 -6.723 1.451 1.00 94.62 173 HIS A N 1
ATOM 1282 C CA . HIS A 1 173 ? -13.664 -8.150 1.697 1.00 94.62 173 HIS A CA 1
ATOM 1283 C C . HIS A 1 173 ? -12.472 -8.754 2.445 1.00 94.62 173 HIS A C 1
ATOM 1285 O O . HIS A 1 173 ? -11.324 -8.408 2.167 1.00 94.62 173 HIS A O 1
ATOM 1291 N N . TYR A 1 174 ? -12.739 -9.709 3.334 1.00 93.44 174 TYR A N 1
ATOM 1292 C CA . TYR A 1 174 ? -11.725 -10.552 3.955 1.00 93.44 174 TYR A CA 1
ATOM 1293 C C . TYR A 1 174 ? -12.021 -12.023 3.655 1.00 93.44 174 TYR A C 1
ATOM 1295 O O . TYR A 1 174 ? -13.114 -12.512 3.945 1.00 93.44 174 TYR A O 1
ATOM 1303 N N . ASP A 1 175 ? -11.044 -12.717 3.075 1.00 90.88 175 ASP A N 1
ATOM 1304 C CA . ASP A 1 175 ? -11.112 -14.151 2.800 1.00 90.88 175 ASP A CA 1
ATOM 1305 C C . ASP A 1 175 ? -10.347 -14.906 3.892 1.00 90.88 175 ASP A C 1
ATOM 1307 O O . ASP A 1 175 ? -9.114 -14.931 3.921 1.00 90.88 175 ASP A O 1
ATOM 1311 N N . SER A 1 176 ? -11.088 -15.533 4.804 1.00 90.94 176 SER A N 1
ATOM 1312 C CA . SER A 1 176 ? -10.523 -16.278 5.932 1.00 90.94 176 SER A CA 1
ATOM 1313 C C . SER A 1 176 ? -9.868 -17.601 5.529 1.00 90.94 176 SER A C 1
ATOM 1315 O O . SER A 1 176 ? -9.084 -18.148 6.301 1.00 90.94 176 SER A O 1
ATOM 1317 N N . SER A 1 177 ? -10.139 -18.121 4.327 1.00 88.94 177 SER A N 1
ATOM 1318 C CA . SER A 1 177 ? -9.579 -19.401 3.873 1.00 88.94 177 SER A CA 1
ATOM 1319 C C . SER A 1 177 ? -8.093 -19.308 3.519 1.00 88.94 177 SER A C 1
ATOM 1321 O O . SER A 1 177 ? -7.354 -20.283 3.648 1.00 88.94 177 SER A O 1
ATOM 1323 N N . ASN A 1 178 ? -7.649 -18.127 3.089 1.00 84.62 178 ASN A N 1
ATOM 1324 C CA . ASN A 1 178 ? -6.271 -17.836 2.689 1.00 84.62 178 ASN A CA 1
ATOM 1325 C C . ASN A 1 178 ? -5.731 -16.556 3.346 1.00 84.62 178 ASN A C 1
ATOM 1327 O O . ASN A 1 178 ? -4.637 -16.098 3.010 1.00 84.62 178 ASN A O 1
ATOM 1331 N N . THR A 1 179 ? -6.476 -15.993 4.301 1.00 87.81 179 THR A N 1
ATOM 1332 C CA . THR A 1 179 ? -6.129 -14.784 5.053 1.00 87.81 179 THR A CA 1
ATOM 1333 C C . THR A 1 179 ? -5.799 -13.587 4.146 1.00 87.81 179 THR A C 1
ATOM 1335 O O . THR A 1 179 ? -4.825 -12.871 4.378 1.00 87.81 179 THR A O 1
ATOM 1338 N N . ARG A 1 180 ? -6.591 -13.372 3.085 1.00 88.62 180 ARG A N 1
ATOM 1339 C CA . ARG A 1 180 ? -6.421 -12.247 2.150 1.00 88.62 180 ARG A CA 1
ATOM 1340 C C . ARG A 1 180 ? -7.338 -11.082 2.491 1.00 88.62 180 ARG A C 1
ATOM 1342 O O . ARG A 1 180 ? -8.543 -11.252 2.663 1.00 88.62 180 ARG A O 1
ATOM 1349 N N . LEU A 1 181 ? -6.763 -9.884 2.501 1.00 90.06 181 LEU A N 1
ATOM 1350 C CA . LEU A 1 181 ? -7.476 -8.635 2.725 1.00 90.06 181 LEU A CA 1
ATOM 1351 C C . LEU A 1 181 ? -7.659 -7.898 1.401 1.00 90.06 181 LEU A C 1
ATOM 1353 O O . LEU A 1 181 ? -6.680 -7.518 0.761 1.00 90.06 181 LEU A O 1
ATOM 1357 N N . THR A 1 182 ? -8.909 -7.672 1.011 1.00 93.25 182 THR A N 1
ATOM 1358 C CA . THR A 1 182 ? -9.275 -6.798 -0.104 1.00 93.25 182 THR A CA 1
ATOM 1359 C C . THR A 1 182 ? -9.775 -5.470 0.435 1.00 93.25 182 THR A C 1
ATOM 1361 O O . THR A 1 182 ? -10.694 -5.420 1.255 1.00 93.25 182 THR A O 1
ATOM 1364 N N . PHE A 1 183 ? -9.181 -4.385 -0.041 1.00 92.38 183 PHE A N 1
ATOM 1365 C CA . PHE A 1 183 ? -9.473 -3.037 0.418 1.00 92.38 183 PHE A CA 1
ATOM 1366 C C . PHE A 1 183 ? -9.548 -2.070 -0.757 1.00 92.38 183 PHE A C 1
ATOM 1368 O O . PHE A 1 183 ? -8.943 -2.286 -1.809 1.00 92.38 183 PHE A O 1
ATOM 1375 N N . ARG A 1 184 ? -10.270 -0.972 -0.557 1.00 91.50 184 ARG A N 1
ATOM 1376 C CA . ARG A 1 184 ? -10.322 0.149 -1.493 1.00 91.50 184 ARG A CA 1
ATOM 1377 C C . ARG A 1 184 ? -9.634 1.357 -0.886 1.00 91.50 184 ARG A C 1
ATOM 1379 O O . ARG A 1 184 ? -9.981 1.747 0.225 1.00 91.50 184 ARG A O 1
ATOM 1386 N N . THR A 1 185 ? -8.695 1.964 -1.604 1.00 90.06 185 THR A N 1
ATOM 1387 C CA . THR A 1 185 ? -8.063 3.213 -1.159 1.00 90.06 185 THR A CA 1
ATOM 1388 C C . THR A 1 185 ? -9.029 4.396 -1.292 1.00 90.06 185 THR A C 1
ATOM 1390 O O . THR A 1 185 ? -9.828 4.469 -2.233 1.00 90.06 185 THR A O 1
ATOM 1393 N N . LEU A 1 186 ? -8.986 5.309 -0.323 1.00 87.50 186 LEU A N 1
ATOM 1394 C CA . LEU A 1 186 ? -9.820 6.511 -0.264 1.00 87.50 186 LEU A CA 1
ATOM 1395 C C . LEU A 1 186 ? -9.102 7.697 -0.933 1.00 87.50 186 LEU A C 1
ATOM 1397 O O . LEU A 1 186 ? -7.885 7.693 -1.066 1.00 87.50 186 LEU A O 1
ATOM 1401 N N . HIS A 1 187 ? -9.866 8.686 -1.407 1.00 68.75 187 HIS A N 1
ATOM 1402 C CA . HIS A 1 187 ? -9.313 9.891 -2.038 1.00 68.75 187 HIS A CA 1
ATOM 1403 C C . HIS A 1 187 ? -8.776 10.855 -0.975 1.00 68.75 187 HIS A C 1
ATOM 1405 O O . HIS A 1 187 ? -9.502 11.150 -0.025 1.00 68.75 187 HIS A O 1
ATOM 1411 N N . PHE A 1 188 ? -7.583 11.409 -1.210 1.00 57.00 188 PHE A N 1
ATOM 1412 C CA . PHE A 1 188 ? -7.029 12.559 -0.483 1.00 57.00 188 PHE A CA 1
ATOM 1413 C C . PHE A 1 188 ? -7.106 13.829 -1.318 1.00 57.00 188 PHE A C 1
ATOM 1415 O O . PHE A 1 188 ? -6.683 13.778 -2.495 1.00 57.00 188 PHE A O 1
#

Foldseek 3Di:
DKEFEAAWAWPLFWKAFAAQDDPDDPDDDPDLSRHTYIDFAADQVRQLRTFHKDFDAPPPDDDPPDDDDDDDVVNDDDQPDDVVSPPPPPPPDDDDDDDPPDDHGDIDGGGTMIDTDAFDKDKDFPQLADDDPQLQDFFFFWIADHCNPRNPSRGRHIDTDPDPPSGQWTFHHADPVGRMTIITGDDD

Organism: NCBI:txid412755

pLDDT: mean 75.17, std 18.28, range [41.06, 95.94]

Secondary structure (DSSP, 8-state):
-EEEE-S-EETT-EEEEE----SS-----SSGGGSPEEE---SHHHHTT-EEEEE-----PPSPSS------TT---TTSS-TT-------S-------TT--TTPEEPTT-EEEEESS-EEEE-TTSB---GGGGSTT-EEEE--HHHH-TTTTT-EEEES-STT--EEEEEEETTTTEEEEEEPP-

Radius of gyration: 19.03 Å; chains: 1; bounding box: 40×39×55 Å